Protein AF-A0A0J1HXL3-F1 (afdb_monomer)

Secondary structure (DSSP, 8-state):
---SHHHHHHHHHHHHHHHHHHHHHHHHHHHHHHH-TT-HHHHHHHHHHHHHHHHHHHHHHHHHHHHHHHHHHHHHHHHHHHT-SSEEEEEEEETTEEEEEEEEPPPPHHHHHHHTTS-HHHHHHHHHHHHHHHHHHHHHH---SPEEEEEEHHHHHHHHHHHTTTEEEEEES---TT-PPPHHHHHHHHHHHHSS------S-EEEEEEEEHHHHHHHHHT-

Sequence (223 aa):
MIQNSKTLHLFQMIRRRLFYTAFFSLVMSYIAKFLFTSSSLIDLFFILVFLLTFTVALAIKVYTSVAVHKWFMSGIKLSEHIGLQKLLLIPSTYYGKKVIEVHLKPLDLSDGFENFSKEKKEIMGLLYVELEDDFKKIAEWSNGEPLVTTTHLSLMNIWKKTSRNHFLIEPIDLYDPYVKMGNLEWVVASFSLTGKPSLKVPNKWYSYEFKRNEELICEKSSC

pLDDT: mean 86.38, std 11.28, range [42.78, 97.06]

Nearest PDB structures (foldseek):
  6s1k-assembly1_I  TM=6.794E-01  e=3.813E+00  Escherichia coli str. K-12 substr. MG1655star

Foldseek 3Di:
DCQDLVVLVVLVVLLVVLVVLLVVLVVVLVVCCVVPVPCPPSNVVSVVSNVVSVVVSVVSVVVSVVVVVVQQVQQVVVCVVLPADFWTWTFHAAPNAIATEIDTDDFALVLLVVQQPPDQVVLLVVVLVSLLVSLVSVLVVDPVHWYKYKFAPVVVVSNCNSNVVWWDKDFDPRDDPRPADDQVRQQSRCSSSRNHGDSDGGPDMTMIITDTPVVVVVVVVVD

Radius of gyration: 23.24 Å; Cα contacts (8 Å, |Δi|>4): 287; chains: 1; bounding box: 70×32×66 Å

Mean predicted aligned error: 7.44 Å

Solvent-accessible surface area (backbone atoms only — not comparable to full-atom values): 11951 Å² total; per-residue (Å²): 128,73,49,39,65,68,57,49,51,50,53,52,51,53,30,51,52,26,45,52,52,16,53,50,24,51,54,49,24,56,51,42,51,68,78,35,86,79,51,63,66,62,30,50,50,23,49,50,51,18,53,52,29,40,51,53,25,48,52,50,51,53,52,50,51,55,38,50,49,54,47,51,52,52,10,50,54,49,18,56,73,67,65,39,84,49,48,28,40,31,83,37,41,57,96,86,41,68,31,32,35,56,39,73,45,88,65,50,69,65,48,10,62,72,29,49,86,51,56,65,68,58,56,50,52,54,50,46,55,50,42,29,52,34,40,50,45,59,61,72,65,66,78,92,52,53,38,30,34,72,48,37,65,72,61,48,55,50,49,51,66,37,27,51,90,48,30,47,76,42,82,43,100,62,72,64,88,78,74,69,72,51,71,67,56,37,26,51,52,34,15,19,71,52,29,48,68,42,91,77,69,78,91,56,71,50,17,34,35,52,42,50,52,68,61,56,51,56,60,59,71,75,106

Structure (mmCIF, N/CA/C/O backbone):
data_AF-A0A0J1HXL3-F1
#
_entry.id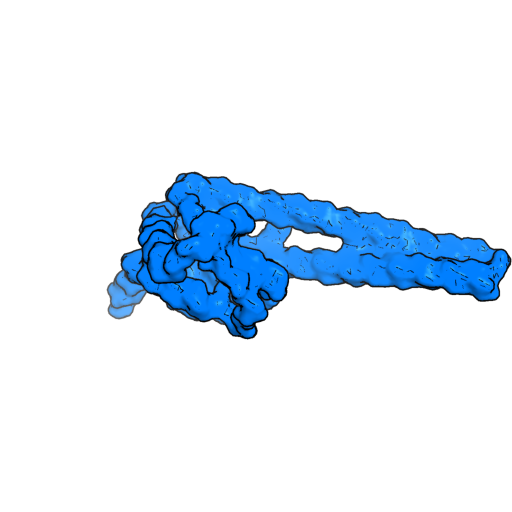   AF-A0A0J1HXL3-F1
#
loop_
_atom_site.group_PDB
_atom_site.id
_atom_site.type_symbol
_atom_site.label_atom_id
_atom_site.label_alt_id
_atom_site.label_comp_id
_atom_site.label_asym_id
_atom_site.label_entity_id
_atom_site.label_seq_id
_atom_site.pdbx_PDB_ins_code
_atom_site.Cartn_x
_atom_site.Cartn_y
_atom_site.Cartn_z
_atom_site.occupancy
_atom_site.B_iso_or_equiv
_atom_site.auth_seq_id
_atom_site.auth_comp_id
_atom_site.auth_asym_id
_atom_site.auth_atom_id
_atom_site.pdbx_PDB_model_num
ATOM 1 N N . MET A 1 1 ? -7.710 4.640 -16.719 1.00 44.44 1 MET A N 1
ATOM 2 C CA . MET A 1 1 ? -7.721 4.978 -15.279 1.00 44.44 1 MET A CA 1
ATOM 3 C C . MET A 1 1 ? -7.325 3.706 -14.550 1.00 44.44 1 MET A C 1
ATOM 5 O O . MET A 1 1 ? -7.910 2.677 -14.856 1.00 44.44 1 MET A O 1
ATOM 9 N N . ILE A 1 2 ? -6.284 3.715 -13.713 1.00 50.31 2 ILE A N 1
ATOM 10 C CA . ILE A 1 2 ? -5.952 2.529 -12.908 1.00 50.31 2 ILE A CA 1
ATOM 11 C C . ILE A 1 2 ? -7.075 2.392 -11.882 1.00 50.31 2 ILE A C 1
ATOM 13 O O . ILE A 1 2 ? -7.229 3.265 -11.039 1.00 50.31 2 ILE A O 1
ATOM 17 N N . GLN A 1 3 ? -7.905 1.366 -12.049 1.00 58.22 3 GLN A N 1
ATOM 18 C CA . GLN A 1 3 ? -9.077 1.104 -11.205 1.00 58.22 3 GLN A CA 1
ATOM 19 C C . GLN A 1 3 ? -8.834 -0.043 -10.217 1.00 58.22 3 GLN A C 1
ATOM 21 O O . GLN A 1 3 ? -9.655 -0.272 -9.339 1.00 58.22 3 GLN A O 1
ATOM 26 N N . ASN A 1 4 ? -7.720 -0.768 -10.381 1.00 67.94 4 ASN A N 1
ATOM 27 C CA . ASN A 1 4 ? -7.265 -1.800 -9.459 1.00 67.94 4 ASN A CA 1
ATOM 28 C C . ASN A 1 4 ? -5.764 -2.088 -9.584 1.00 67.94 4 ASN A C 1
ATOM 30 O O . ASN A 1 4 ? -5.111 -1.818 -10.602 1.00 67.94 4 ASN A O 1
ATOM 34 N N . SER A 1 5 ? -5.249 -2.705 -8.530 1.00 68.62 5 SER A N 1
ATOM 35 C CA . SER A 1 5 ? -3.902 -3.256 -8.365 1.00 68.62 5 SER A CA 1
ATOM 36 C C . SER A 1 5 ? -3.419 -4.146 -9.518 1.00 68.62 5 SER A C 1
ATOM 38 O O . SER A 1 5 ? -2.260 -4.049 -9.917 1.00 68.62 5 SER A O 1
ATOM 40 N N . LYS A 1 6 ? -4.289 -4.973 -10.116 1.00 74.25 6 LYS A N 1
ATOM 41 C CA . LYS A 1 6 ? -3.942 -5.867 -11.236 1.00 74.25 6 LYS A CA 1
ATOM 42 C C . LYS A 1 6 ? -3.463 -5.079 -12.451 1.00 74.25 6 LYS A C 1
ATOM 44 O O . LYS A 1 6 ? -2.447 -5.417 -13.061 1.00 74.25 6 LYS A O 1
ATOM 49 N N . THR A 1 7 ? -4.179 -4.007 -12.783 1.00 77.81 7 THR A N 1
ATOM 50 C CA . THR A 1 7 ? -3.817 -3.114 -13.889 1.00 77.81 7 THR A CA 1
ATOM 51 C C . THR A 1 7 ? -2.485 -2.421 -13.605 1.00 77.81 7 THR A C 1
ATOM 53 O O . THR A 1 7 ? -1.607 -2.382 -14.469 1.00 77.81 7 THR A O 1
ATOM 56 N N . LEU A 1 8 ? -2.293 -1.936 -12.374 1.00 81.94 8 LEU A N 1
ATOM 57 C CA . LEU A 1 8 ? -1.031 -1.336 -11.941 1.00 81.94 8 LEU A CA 1
ATOM 58 C C . LEU A 1 8 ? 0.137 -2.327 -12.043 1.00 81.94 8 LEU A C 1
ATOM 60 O O . LEU A 1 8 ? 1.179 -1.988 -12.606 1.00 81.94 8 LEU A O 1
ATOM 64 N N . HIS A 1 9 ? -0.041 -3.557 -11.558 1.00 82.00 9 HIS A N 1
ATOM 65 C CA . HIS A 1 9 ? 0.976 -4.602 -11.618 1.00 82.00 9 HIS A CA 1
ATOM 66 C C . HIS A 1 9 ? 1.348 -4.953 -13.064 1.00 82.00 9 HIS A C 1
ATOM 68 O O . HIS A 1 9 ? 2.532 -5.088 -13.382 1.00 82.00 9 HIS A O 1
ATOM 74 N N . LEU A 1 10 ? 0.363 -5.051 -13.963 1.00 86.12 10 LEU A N 1
ATOM 75 C CA . LEU A 1 10 ? 0.612 -5.283 -15.386 1.00 86.12 10 LEU A CA 1
ATOM 76 C C . LEU A 1 10 ? 1.484 -4.171 -15.984 1.00 86.12 10 LEU A C 1
ATOM 78 O O . LEU A 1 10 ? 2.505 -4.468 -16.608 1.00 86.12 10 LEU A O 1
ATOM 82 N N . PHE A 1 11 ? 1.146 -2.902 -15.738 1.00 87.19 11 PHE A N 1
ATOM 83 C CA . PHE A 1 11 ? 1.964 -1.777 -16.195 1.00 87.19 11 PHE A CA 1
ATOM 84 C C . PHE A 1 11 ? 3.376 -1.802 -15.601 1.00 87.19 11 PHE A C 1
ATOM 86 O O . PHE A 1 11 ? 4.347 -1.576 -16.321 1.00 87.19 11 PHE A O 1
ATOM 93 N N . GLN A 1 12 ? 3.524 -2.123 -14.313 1.00 86.19 12 GLN A N 1
ATOM 94 C CA . GLN A 1 12 ? 4.836 -2.258 -13.679 1.00 86.19 12 GLN A CA 1
ATOM 95 C C . GLN A 1 12 ? 5.661 -3.399 -14.290 1.00 86.19 12 GLN A C 1
ATOM 97 O O . GLN A 1 12 ? 6.866 -3.244 -14.495 1.00 86.19 12 GLN A O 1
ATOM 102 N N . MET A 1 13 ? 5.032 -4.533 -14.606 1.00 88.12 13 MET A N 1
ATOM 103 C CA . MET A 1 13 ? 5.680 -5.670 -15.255 1.00 88.12 13 MET A CA 1
ATOM 104 C C . MET A 1 13 ? 6.135 -5.329 -16.677 1.00 88.12 13 MET A C 1
ATOM 106 O O . MET A 1 13 ? 7.292 -5.586 -17.009 1.00 88.12 13 MET A O 1
ATOM 110 N N . ILE A 1 14 ? 5.267 -4.714 -17.487 1.00 91.00 14 ILE A N 1
ATOM 111 C CA . ILE A 1 14 ? 5.607 -4.249 -18.840 1.00 91.00 14 ILE A CA 1
ATOM 112 C C . ILE A 1 14 ? 6.762 -3.248 -18.768 1.00 91.00 14 ILE A C 1
ATOM 114 O O . ILE A 1 14 ? 7.768 -3.417 -19.451 1.00 91.00 14 ILE A O 1
ATOM 118 N N . ARG A 1 15 ? 6.671 -2.263 -17.869 1.00 92.62 15 ARG A N 1
ATOM 119 C CA . ARG A 1 15 ? 7.728 -1.274 -17.631 1.00 92.62 15 ARG A CA 1
ATOM 120 C C . ARG A 1 15 ? 9.068 -1.931 -17.295 1.00 92.62 15 ARG A C 1
ATOM 122 O O . ARG A 1 15 ? 10.083 -1.541 -17.857 1.00 92.62 15 ARG A O 1
ATOM 129 N N . ARG A 1 16 ? 9.091 -2.919 -16.387 1.00 90.00 16 ARG A N 1
ATOM 130 C CA . ARG A 1 16 ? 10.323 -3.654 -16.034 1.00 90.00 16 ARG A CA 1
ATOM 131 C C . ARG A 1 16 ? 10.933 -4.334 -17.258 1.00 90.00 16 ARG A C 1
ATOM 133 O O . ARG A 1 16 ? 12.124 -4.180 -17.492 1.00 90.00 16 ARG A O 1
ATOM 140 N N . ARG A 1 17 ? 10.116 -5.029 -18.057 1.00 92.81 17 ARG A N 1
ATOM 141 C CA . ARG A 1 17 ? 10.575 -5.677 -19.297 1.00 92.81 17 ARG A CA 1
ATOM 142 C C . ARG A 1 17 ? 11.169 -4.667 -20.274 1.00 92.81 17 ARG A C 1
ATOM 144 O O . ARG A 1 17 ? 12.266 -4.897 -20.760 1.00 92.81 17 ARG A O 1
ATOM 151 N N . LEU A 1 18 ? 10.501 -3.535 -20.488 1.00 93.00 18 LEU A N 1
ATOM 152 C CA . LEU A 1 18 ? 11.000 -2.478 -21.370 1.00 93.00 18 LEU A CA 1
ATOM 153 C C . LEU A 1 18 ? 12.329 -1.889 -20.883 1.00 93.00 18 LEU A C 1
ATOM 155 O O . LEU A 1 18 ? 13.221 -1.685 -21.697 1.00 93.00 18 LEU A O 1
ATOM 159 N N . PHE A 1 19 ? 12.503 -1.678 -19.573 1.00 93.44 19 PHE A N 1
ATOM 160 C CA . PHE A 1 19 ? 13.797 -1.251 -19.031 1.00 93.44 19 PHE A CA 1
ATOM 161 C C . PHE A 1 19 ? 14.895 -2.301 -19.229 1.00 93.44 19 PHE A C 1
ATOM 163 O O . PHE A 1 19 ? 16.013 -1.929 -19.577 1.00 93.44 19 PHE A O 1
ATOM 170 N N . TYR A 1 20 ? 14.595 -3.594 -19.060 1.00 93.88 20 TYR A N 1
ATOM 171 C CA . TYR A 1 20 ? 15.563 -4.655 -19.353 1.00 93.88 20 TYR A CA 1
ATOM 172 C C . TYR A 1 20 ? 15.940 -4.690 -20.835 1.00 93.88 20 TYR A C 1
ATOM 174 O O . TYR A 1 20 ? 17.121 -4.785 -21.154 1.00 93.88 20 TYR A O 1
ATOM 182 N N . THR A 1 21 ? 14.967 -4.554 -21.739 1.00 92.81 21 THR A N 1
ATOM 183 C CA . THR A 1 21 ? 15.227 -4.475 -23.181 1.00 92.81 21 THR A CA 1
ATOM 184 C C . THR A 1 21 ? 16.049 -3.239 -23.540 1.00 92.81 21 THR A C 1
ATOM 186 O O . THR A 1 21 ? 16.990 -3.357 -24.321 1.00 92.81 21 THR A O 1
ATOM 189 N N . ALA A 1 22 ? 15.754 -2.079 -22.947 1.00 94.50 22 ALA A N 1
ATOM 190 C CA . ALA A 1 22 ? 16.528 -0.857 -23.150 1.00 94.50 22 ALA A CA 1
ATOM 191 C C . ALA A 1 22 ? 17.985 -1.052 -22.705 1.00 94.50 22 ALA A C 1
ATOM 193 O O . ALA A 1 22 ? 18.907 -0.816 -23.482 1.00 94.50 22 ALA A O 1
ATOM 194 N N . PHE A 1 23 ? 18.195 -1.556 -21.486 1.00 94.62 23 PHE A N 1
ATOM 195 C CA . PHE A 1 23 ? 19.531 -1.830 -20.959 1.00 94.62 23 PHE A CA 1
ATOM 196 C C . PHE A 1 23 ? 20.300 -2.824 -21.837 1.00 94.62 23 PHE A C 1
ATOM 198 O O . PHE A 1 23 ? 21.439 -2.562 -22.213 1.00 94.62 23 PHE A O 1
ATOM 205 N N . PHE A 1 24 ? 19.660 -3.929 -22.226 1.00 95.19 24 PHE A N 1
ATOM 206 C CA . PHE A 1 24 ? 20.258 -4.920 -23.117 1.00 95.19 24 PHE A CA 1
ATOM 207 C C . PHE A 1 24 ? 20.636 -4.317 -24.476 1.00 95.19 24 PHE A C 1
ATOM 209 O O . PHE A 1 24 ? 21.736 -4.550 -24.964 1.00 95.19 24 PHE A O 1
ATOM 216 N N . SER A 1 25 ? 19.762 -3.496 -25.064 1.00 93.25 25 SER A N 1
ATOM 217 C CA . SER A 1 25 ? 20.023 -2.839 -26.352 1.00 93.25 25 SER A CA 1
ATOM 218 C C . SER A 1 25 ? 21.221 -1.894 -26.266 1.00 93.25 25 SER A C 1
ATOM 220 O O . SER A 1 25 ? 22.060 -1.886 -27.161 1.00 93.25 25 SER A O 1
ATOM 222 N N . LEU A 1 26 ? 21.353 -1.161 -25.158 1.00 94.31 26 LEU A N 1
ATOM 223 C CA . LEU A 1 26 ? 22.506 -0.299 -24.911 1.00 94.31 26 LEU A CA 1
ATOM 224 C C . LEU A 1 26 ? 23.808 -1.115 -24.828 1.00 94.31 26 LEU A C 1
ATOM 226 O O . LEU A 1 26 ? 24.784 -0.779 -25.490 1.00 94.31 26 LEU A O 1
ATOM 230 N N . VAL A 1 27 ? 23.815 -2.222 -24.079 1.00 94.38 27 VAL A N 1
ATOM 231 C CA . VAL A 1 27 ? 24.975 -3.130 -23.990 1.00 94.38 27 VAL A CA 1
ATOM 232 C C . VAL A 1 27 ? 25.343 -3.701 -25.363 1.00 94.38 27 VAL A C 1
ATOM 234 O O . VAL A 1 27 ? 26.516 -3.708 -25.733 1.00 94.38 27 VAL A O 1
ATOM 237 N N . MET A 1 28 ? 24.352 -4.131 -26.147 1.00 92.19 28 MET A N 1
ATOM 238 C CA . MET A 1 28 ? 24.578 -4.672 -27.488 1.00 92.19 28 MET A CA 1
ATOM 239 C C . MET A 1 28 ? 25.107 -3.627 -28.472 1.00 92.19 28 MET A C 1
ATOM 241 O O . MET A 1 28 ? 25.941 -3.974 -29.301 1.00 92.19 28 MET A O 1
ATOM 245 N N . SER A 1 29 ? 24.697 -2.360 -28.355 1.00 90.94 29 SER A N 1
ATOM 246 C CA . SER A 1 29 ? 25.285 -1.246 -29.116 1.00 90.94 29 SER A CA 1
ATOM 247 C C . SER A 1 29 ? 26.789 -1.116 -28.833 1.00 90.94 29 SER A C 1
ATOM 249 O O . SER A 1 29 ? 27.594 -1.120 -29.766 1.00 90.94 29 SER A O 1
ATOM 251 N N . TYR A 1 30 ? 27.206 -1.136 -27.560 1.00 89.75 30 TYR A N 1
ATOM 252 C CA . TYR A 1 30 ? 28.633 -1.112 -27.205 1.00 89.75 30 TYR A CA 1
ATOM 253 C C . TYR A 1 30 ? 29.402 -2.326 -27.745 1.00 89.75 30 TYR A C 1
ATOM 255 O O . TYR A 1 30 ? 30.500 -2.163 -28.281 1.00 89.75 30 TYR A O 1
ATOM 263 N N . ILE A 1 31 ? 28.832 -3.530 -27.642 1.00 89.44 31 ILE A N 1
ATOM 264 C CA . ILE A 1 31 ? 29.447 -4.756 -28.174 1.00 89.44 31 ILE A CA 1
ATOM 265 C C . ILE A 1 31 ? 29.563 -4.688 -29.701 1.00 89.44 31 ILE A C 1
ATOM 267 O O . ILE A 1 31 ? 30.615 -5.011 -30.247 1.00 89.44 31 ILE A O 1
ATOM 271 N N . ALA A 1 32 ? 28.515 -4.240 -30.395 1.00 87.19 32 ALA A N 1
ATOM 272 C CA . ALA A 1 32 ? 28.516 -4.097 -31.847 1.00 87.19 32 ALA A CA 1
ATOM 273 C C . ALA A 1 32 ? 29.597 -3.110 -32.300 1.00 87.19 32 ALA A C 1
ATOM 275 O O . ALA A 1 32 ? 30.368 -3.421 -33.203 1.00 87.19 32 ALA A O 1
ATOM 276 N N . LYS A 1 33 ? 29.717 -1.967 -31.616 1.00 86.12 33 LYS A N 1
ATOM 277 C CA . LYS A 1 33 ? 30.754 -0.967 -31.885 1.00 86.12 33 LYS A CA 1
ATOM 278 C C . LYS A 1 33 ? 32.170 -1.496 -31.643 1.00 86.12 33 LYS A C 1
ATOM 280 O O . LYS A 1 33 ? 33.091 -1.122 -32.364 1.00 86.12 33 LYS A O 1
ATOM 285 N N . PHE A 1 34 ? 32.343 -2.359 -30.643 1.00 86.25 34 PHE A N 1
ATOM 286 C CA . PHE A 1 34 ? 33.621 -3.003 -30.346 1.00 86.25 34 PHE A CA 1
ATOM 287 C C . PHE A 1 34 ? 34.006 -4.057 -31.396 1.00 86.25 34 PHE A C 1
ATOM 289 O O . PHE A 1 34 ? 35.138 -4.060 -31.870 1.00 86.25 34 PHE A O 1
ATOM 296 N N . LEU A 1 35 ? 33.074 -4.938 -31.771 1.00 86.19 35 LEU A N 1
ATOM 297 C CA . LEU A 1 35 ? 33.334 -6.055 -32.688 1.00 86.19 35 LEU A CA 1
ATOM 298 C C . LEU A 1 35 ? 33.391 -5.635 -34.159 1.00 86.19 35 LEU A C 1
ATOM 300 O O . LEU A 1 35 ? 34.115 -6.237 -34.947 1.00 86.19 35 LEU A O 1
ATOM 304 N N . PHE A 1 36 ? 32.621 -4.619 -34.537 1.00 81.69 36 PHE A N 1
ATOM 305 C CA . PHE A 1 36 ? 32.432 -4.226 -35.924 1.00 81.69 36 PHE A CA 1
ATOM 306 C C . PHE A 1 36 ? 32.640 -2.720 -36.064 1.00 81.69 36 PHE A C 1
ATOM 308 O O . PHE A 1 36 ? 31.702 -1.923 -36.075 1.00 81.69 36 PHE A O 1
ATOM 315 N N . THR A 1 37 ? 33.902 -2.326 -36.227 1.00 69.75 37 THR A N 1
ATOM 316 C CA . THR A 1 37 ? 34.327 -0.920 -36.328 1.00 69.75 37 THR A CA 1
ATOM 317 C C . THR A 1 37 ? 33.671 -0.173 -37.502 1.00 69.75 37 THR A C 1
ATOM 319 O O . THR A 1 37 ? 33.652 1.054 -37.522 1.00 69.75 37 THR A O 1
ATOM 322 N N . SER A 1 38 ? 33.111 -0.903 -38.475 1.00 66.62 38 SER A N 1
ATOM 323 C CA . SER A 1 38 ? 32.506 -0.370 -39.704 1.00 66.62 38 SER A CA 1
ATOM 324 C C . SER A 1 38 ? 30.972 -0.446 -39.747 1.00 66.62 38 SER A C 1
ATOM 326 O O . SER A 1 38 ? 30.371 0.120 -40.659 1.00 66.62 38 SER A O 1
ATOM 328 N N . SER A 1 39 ? 30.305 -1.154 -38.823 1.00 67.88 39 SER A N 1
ATOM 329 C CA . SER A 1 39 ? 28.862 -1.425 -38.945 1.00 67.88 39 SER A CA 1
ATOM 330 C C . SER A 1 39 ? 28.002 -0.357 -38.262 1.00 67.88 39 SER A C 1
ATOM 332 O O . SER A 1 39 ? 27.431 -0.579 -37.193 1.00 67.88 39 SER A O 1
ATOM 334 N N . SER A 1 40 ? 27.860 0.798 -38.912 1.00 76.44 40 SER A N 1
ATOM 335 C CA . SER A 1 40 ? 27.013 1.900 -38.430 1.00 76.44 40 SER A CA 1
ATOM 336 C C . SER A 1 40 ? 25.525 1.532 -38.335 1.00 76.44 40 SER A C 1
ATOM 338 O O . SER A 1 40 ? 24.828 2.017 -37.450 1.00 76.44 40 SER A O 1
ATOM 340 N N . LEU A 1 41 ? 25.030 0.643 -39.206 1.00 86.31 41 LEU A N 1
ATOM 341 C CA . LEU A 1 41 ? 23.613 0.256 -39.244 1.00 86.31 41 LEU A CA 1
ATOM 342 C C . LEU A 1 41 ? 23.187 -0.635 -38.068 1.00 86.31 41 LEU A C 1
ATOM 344 O O . LEU A 1 41 ? 22.079 -0.480 -37.558 1.00 86.31 41 LEU A O 1
ATOM 348 N N . ILE A 1 42 ? 24.055 -1.550 -37.626 1.00 85.62 42 ILE A N 1
ATOM 349 C CA . ILE A 1 42 ? 23.768 -2.445 -36.492 1.00 85.62 42 ILE A CA 1
ATOM 350 C C . ILE A 1 42 ? 23.743 -1.638 -35.190 1.00 85.62 42 ILE A C 1
ATOM 352 O O . ILE A 1 42 ? 22.829 -1.793 -34.383 1.00 85.62 42 ILE A O 1
ATOM 356 N N . ASP A 1 43 ? 24.711 -0.735 -35.013 1.00 86.56 43 ASP A N 1
ATOM 357 C CA . ASP A 1 43 ? 24.753 0.176 -33.867 1.00 86.56 43 ASP A CA 1
ATOM 358 C C . ASP A 1 43 ? 23.516 1.092 -33.837 1.00 86.56 43 ASP A C 1
ATOM 360 O O . ASP A 1 43 ? 22.817 1.178 -32.826 1.00 86.56 43 ASP A O 1
ATOM 364 N N . LEU A 1 44 ? 23.159 1.682 -34.987 1.00 89.88 44 LEU A N 1
ATOM 365 C CA . LEU A 1 44 ? 21.961 2.510 -35.128 1.00 89.88 44 LEU A CA 1
ATOM 366 C C . LEU A 1 44 ? 20.681 1.750 -34.754 1.00 89.88 44 LEU A C 1
ATOM 368 O O . LEU A 1 44 ? 19.827 2.301 -34.060 1.00 89.88 44 LEU A O 1
ATOM 372 N N . PHE A 1 45 ? 20.549 0.489 -35.174 1.00 92.62 45 PHE A N 1
ATOM 373 C CA . PHE A 1 45 ? 19.406 -0.348 -34.811 1.00 92.62 45 PHE A CA 1
ATOM 374 C C . PHE A 1 45 ? 19.275 -0.495 -33.288 1.00 92.62 45 PHE A C 1
ATOM 376 O O . PHE A 1 45 ? 18.203 -0.236 -32.738 1.00 92.62 45 PHE A O 1
ATOM 383 N N . PHE A 1 46 ? 20.358 -0.843 -32.588 1.00 93.25 46 PHE A N 1
ATOM 384 C CA . PHE A 1 46 ? 20.328 -0.999 -31.131 1.00 93.25 46 PHE A CA 1
ATOM 385 C C . PHE A 1 46 ? 20.039 0.316 -30.398 1.00 93.25 46 PHE A C 1
ATOM 387 O O . PHE A 1 46 ? 19.268 0.322 -29.435 1.00 93.25 4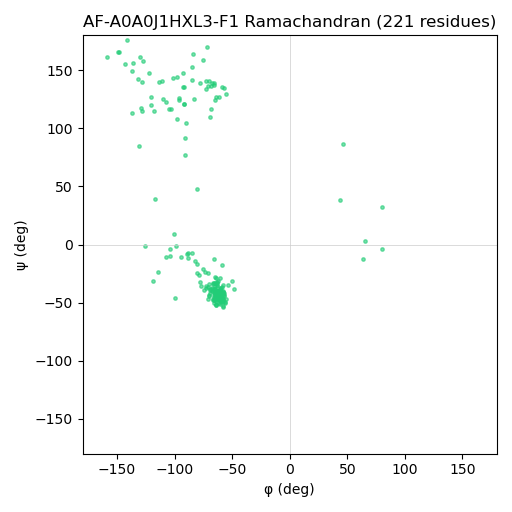6 PHE A O 1
ATOM 394 N N . ILE A 1 47 ? 20.584 1.436 -30.878 1.00 92.69 47 ILE A N 1
ATOM 395 C CA . ILE A 1 47 ? 20.297 2.766 -30.326 1.00 92.69 47 ILE A CA 1
ATOM 396 C C . ILE A 1 47 ? 18.818 3.132 -30.518 1.00 92.69 47 ILE A C 1
ATOM 398 O O . ILE A 1 47 ? 18.184 3.625 -29.584 1.00 92.69 47 ILE A O 1
ATOM 402 N N . LEU A 1 48 ? 18.229 2.852 -31.684 1.00 95.38 48 LEU A N 1
ATOM 403 C CA . LEU A 1 48 ? 16.804 3.098 -31.932 1.00 95.38 48 LEU A CA 1
ATOM 404 C C . LEU A 1 48 ? 15.910 2.250 -31.017 1.00 95.38 48 LEU A C 1
ATOM 406 O O . LEU A 1 48 ? 14.959 2.775 -30.432 1.00 95.38 48 LEU A O 1
ATOM 410 N N . VAL A 1 49 ? 16.234 0.964 -30.838 1.00 95.75 49 VAL A N 1
ATOM 411 C CA . VAL A 1 49 ? 15.511 0.087 -29.903 1.00 95.75 49 VAL A CA 1
ATOM 412 C C . VAL A 1 49 ? 15.632 0.610 -28.471 1.00 95.75 49 VAL A C 1
ATOM 414 O O . VAL A 1 49 ? 14.627 0.655 -27.755 1.00 95.75 49 VAL A O 1
ATOM 417 N N . PHE A 1 50 ? 16.820 1.062 -28.054 1.00 95.94 50 PHE A N 1
ATOM 418 C CA . PHE A 1 50 ? 17.024 1.695 -26.750 1.00 95.94 50 PHE A CA 1
ATOM 419 C C . PHE A 1 50 ? 16.125 2.923 -26.577 1.00 95.94 50 PHE A C 1
ATOM 421 O O . PHE A 1 50 ? 15.353 2.976 -25.621 1.00 95.94 50 PHE A O 1
ATOM 428 N N . LEU A 1 51 ? 16.170 3.877 -27.512 1.00 96.06 51 LEU A N 1
ATOM 429 C CA . LEU A 1 51 ? 15.390 5.114 -27.435 1.00 96.06 51 LEU A CA 1
ATOM 430 C C . LEU A 1 51 ? 13.890 4.825 -27.344 1.00 96.06 51 LEU A C 1
ATOM 432 O O . LEU A 1 51 ? 13.207 5.367 -26.471 1.00 96.06 51 LEU A O 1
ATOM 436 N N . LEU A 1 52 ? 13.375 3.933 -28.192 1.00 96.75 52 LEU A N 1
ATOM 437 C CA . LEU A 1 52 ? 11.962 3.566 -28.189 1.00 96.75 52 LEU A CA 1
ATOM 438 C C . LEU A 1 52 ? 11.550 2.888 -26.874 1.00 96.75 52 LEU A C 1
ATOM 440 O O . LEU A 1 52 ? 10.597 3.303 -26.219 1.00 96.75 52 LEU A O 1
ATOM 444 N N . THR A 1 53 ? 12.268 1.848 -26.455 1.00 95.19 53 THR A N 1
ATOM 445 C CA . THR A 1 53 ? 11.890 1.080 -25.257 1.00 95.19 53 THR A CA 1
ATOM 446 C C . THR A 1 53 ? 12.047 1.896 -23.976 1.00 95.19 53 THR A C 1
ATOM 448 O O . THR A 1 53 ? 11.185 1.824 -23.098 1.00 95.19 53 THR A O 1
ATOM 451 N N . PHE A 1 54 ? 13.084 2.731 -23.886 1.00 94.75 54 PHE A N 1
ATOM 452 C CA . PHE A 1 54 ? 13.312 3.622 -22.752 1.00 94.75 54 PHE A CA 1
ATOM 453 C C . PHE A 1 54 ? 12.234 4.707 -22.642 1.00 94.75 54 PHE A C 1
ATOM 455 O O . PHE A 1 54 ? 11.672 4.907 -21.563 1.00 94.75 54 PHE A O 1
ATOM 462 N N . THR A 1 55 ? 11.895 5.378 -23.749 1.00 95.12 55 THR A N 1
ATOM 463 C CA . THR A 1 55 ? 10.857 6.425 -23.755 1.00 95.12 55 THR A CA 1
ATOM 464 C C . THR A 1 55 ? 9.484 5.862 -23.399 1.00 95.12 55 THR A C 1
ATOM 466 O O . THR A 1 55 ? 8.791 6.434 -22.556 1.00 95.12 55 THR A O 1
ATOM 469 N N . VAL A 1 56 ? 9.113 4.696 -23.939 1.00 95.06 56 VAL A N 1
ATOM 470 C CA . VAL A 1 56 ? 7.854 4.022 -23.583 1.00 95.06 56 VAL A CA 1
ATOM 471 C C . VAL A 1 56 ? 7.856 3.590 -22.111 1.00 95.06 56 VAL A C 1
ATOM 473 O O . VAL A 1 56 ? 6.867 3.804 -21.406 1.00 95.06 56 VAL A O 1
ATOM 476 N N . ALA A 1 57 ? 8.962 3.039 -21.596 1.00 93.19 57 ALA A N 1
ATOM 477 C CA . ALA A 1 57 ? 9.078 2.681 -20.180 1.00 93.19 57 ALA A CA 1
ATOM 478 C C . ALA A 1 57 ? 8.909 3.903 -19.261 1.00 93.19 57 ALA A C 1
ATOM 480 O O . ALA A 1 57 ? 8.226 3.824 -18.232 1.00 93.19 57 ALA A O 1
ATOM 481 N N . LEU A 1 58 ? 9.497 5.040 -19.644 1.00 94.38 58 LEU A N 1
ATOM 482 C CA . LEU A 1 58 ? 9.375 6.299 -18.918 1.00 94.38 58 LEU A CA 1
ATOM 483 C C . LEU A 1 58 ? 7.935 6.826 -18.951 1.00 94.38 58 LEU A C 1
ATOM 485 O O . LEU A 1 58 ? 7.398 7.173 -17.900 1.00 94.38 58 LEU A O 1
ATOM 489 N N . ALA A 1 59 ? 7.282 6.810 -20.115 1.00 94.06 59 ALA A N 1
ATOM 490 C CA . ALA A 1 59 ? 5.886 7.214 -20.255 1.00 94.06 59 ALA A CA 1
ATOM 491 C C . ALA A 1 59 ? 4.961 6.370 -19.362 1.00 94.06 59 ALA A C 1
ATOM 493 O O . ALA A 1 59 ? 4.144 6.921 -18.623 1.00 94.06 59 ALA A O 1
ATOM 494 N N . ILE A 1 60 ? 5.146 5.043 -19.338 1.00 92.31 60 ILE A N 1
ATOM 495 C CA . ILE A 1 60 ? 4.396 4.150 -18.440 1.00 92.31 60 ILE A CA 1
ATOM 496 C C . ILE A 1 60 ? 4.677 4.492 -16.971 1.00 92.31 60 ILE A C 1
ATOM 498 O O . ILE A 1 60 ? 3.747 4.514 -16.162 1.00 92.31 60 ILE A O 1
ATOM 502 N N . LYS A 1 61 ? 5.932 4.782 -16.593 1.00 91.19 61 LYS A N 1
ATOM 503 C CA . LYS A 1 61 ? 6.287 5.182 -15.218 1.00 91.19 61 LYS A CA 1
ATOM 504 C C . LYS A 1 61 ? 5.560 6.462 -14.803 1.00 91.19 61 LYS A C 1
ATOM 506 O O . LYS A 1 61 ? 4.974 6.494 -13.725 1.00 91.19 61 LYS A O 1
ATOM 511 N N . VAL A 1 62 ? 5.579 7.491 -15.646 1.00 92.94 62 VAL A N 1
ATOM 512 C CA . VAL A 1 62 ? 4.910 8.769 -15.364 1.00 92.94 62 VAL A CA 1
ATOM 513 C C . VAL A 1 62 ? 3.399 8.566 -15.280 1.00 92.94 62 VAL A C 1
ATOM 515 O O . VAL A 1 62 ? 2.785 8.956 -14.289 1.00 92.94 62 VAL A O 1
ATOM 518 N N . TYR A 1 63 ? 2.809 7.876 -16.259 1.00 92.31 63 TYR A N 1
ATOM 519 C CA . TYR A 1 63 ? 1.378 7.572 -16.277 1.00 92.31 63 TYR A CA 1
ATOM 520 C C . TYR A 1 63 ? 0.928 6.836 -15.011 1.00 92.31 63 TYR A C 1
ATOM 522 O O . TYR A 1 63 ? -0.027 7.250 -14.354 1.00 92.31 63 TYR A O 1
ATOM 530 N N . THR A 1 64 ? 1.633 5.762 -14.645 1.00 88.44 64 THR A N 1
ATOM 531 C CA . THR A 1 64 ? 1.307 4.972 -13.449 1.00 88.44 64 THR A CA 1
ATOM 532 C C . THR A 1 64 ? 1.470 5.786 -12.173 1.00 88.44 64 THR A C 1
ATOM 534 O O . THR A 1 64 ? 0.594 5.721 -11.318 1.00 88.44 64 THR A O 1
ATOM 537 N N . SER A 1 65 ? 2.520 6.605 -12.062 1.00 88.56 65 SER A N 1
ATOM 538 C CA . SER A 1 65 ? 2.732 7.483 -10.906 1.00 88.56 65 SER A CA 1
ATOM 539 C C . SER A 1 65 ? 1.594 8.488 -10.730 1.00 88.56 65 SER A C 1
ATOM 541 O O . SER A 1 65 ? 1.070 8.638 -9.630 1.00 88.56 65 SER A O 1
ATOM 543 N N . VAL A 1 66 ? 1.171 9.149 -11.813 1.00 89.38 66 VAL A N 1
ATOM 544 C CA . VAL A 1 66 ? 0.057 10.110 -11.778 1.00 89.38 66 VAL A CA 1
ATOM 545 C C . VAL A 1 66 ? -1.255 9.406 -11.439 1.00 89.38 66 VAL A C 1
ATOM 547 O O . VAL A 1 66 ? -2.044 9.920 -10.648 1.00 89.38 66 VAL A O 1
ATOM 550 N N . ALA A 1 67 ? -1.502 8.232 -12.020 1.00 87.88 67 ALA A N 1
ATOM 551 C CA . ALA A 1 67 ? -2.718 7.469 -11.767 1.00 87.88 67 ALA A CA 1
ATOM 552 C C . ALA A 1 67 ? -2.809 6.987 -10.310 1.00 87.88 67 ALA A C 1
ATOM 554 O O . ALA A 1 67 ? -3.855 7.168 -9.692 1.00 87.88 67 ALA A O 1
ATOM 555 N N . VAL A 1 68 ? -1.722 6.445 -9.749 1.00 86.12 68 VAL A N 1
ATOM 556 C CA . VAL A 1 68 ? -1.658 6.031 -8.336 1.00 86.12 68 VAL A CA 1
ATOM 557 C C . VAL A 1 68 ? -1.828 7.229 -7.412 1.00 86.12 68 VAL A C 1
ATOM 559 O O . VAL A 1 68 ? -2.604 7.155 -6.468 1.00 86.12 68 VAL A O 1
ATOM 562 N N . HIS A 1 69 ? -1.174 8.355 -7.708 1.00 88.25 69 HIS A N 1
ATOM 563 C CA . HIS A 1 69 ? -1.325 9.564 -6.904 1.00 88.25 69 HIS A CA 1
ATOM 564 C C . HIS A 1 69 ? -2.776 10.067 -6.900 1.00 88.25 69 HIS A C 1
ATOM 566 O O . HIS A 1 69 ? -3.329 10.330 -5.838 1.00 88.25 69 HIS A O 1
ATOM 572 N N . LYS A 1 70 ? -3.437 10.133 -8.064 1.00 89.62 70 LYS A N 1
ATOM 573 C CA . LYS A 1 70 ? -4.862 10.504 -8.143 1.00 89.62 70 LYS A CA 1
ATOM 574 C C . LYS A 1 70 ? -5.757 9.538 -7.368 1.00 89.62 70 LYS A C 1
ATOM 576 O O . LYS A 1 70 ? -6.683 9.984 -6.699 1.00 89.62 70 LYS A O 1
ATOM 581 N N . TRP A 1 71 ? -5.482 8.239 -7.464 1.00 86.25 71 TRP A N 1
ATOM 582 C CA . TRP A 1 71 ? -6.228 7.204 -6.752 1.00 86.25 71 TRP A CA 1
ATOM 583 C C . TRP A 1 71 ? -6.085 7.351 -5.231 1.00 86.25 71 TRP A C 1
ATOM 585 O O . TRP A 1 71 ? -7.085 7.411 -4.520 1.00 86.25 71 TRP A O 1
ATOM 595 N N . PHE A 1 72 ? -4.859 7.548 -4.749 1.00 88.44 72 PHE A N 1
ATOM 596 C CA . PHE A 1 72 ? -4.564 7.806 -3.342 1.00 88.44 72 PHE A CA 1
ATOM 597 C C . PHE A 1 72 ? -5.218 9.098 -2.828 1.00 88.44 72 PHE A C 1
ATOM 599 O O . PHE A 1 72 ? -5.884 9.087 -1.795 1.00 88.44 72 PHE A O 1
ATOM 606 N N . MET A 1 73 ? -5.120 10.198 -3.585 1.00 90.75 73 MET A N 1
ATOM 607 C CA . MET A 1 73 ? -5.764 11.468 -3.228 1.00 90.75 73 MET A CA 1
ATOM 608 C C . MET A 1 73 ? -7.292 11.363 -3.201 1.00 90.75 73 MET A C 1
ATOM 610 O O . MET A 1 73 ? -7.935 12.044 -2.407 1.00 90.75 73 MET A O 1
ATOM 614 N N . SER A 1 74 ? -7.889 10.513 -4.045 1.00 91.06 74 SER A N 1
ATOM 615 C CA . SER A 1 74 ? -9.322 10.213 -3.967 1.00 91.06 74 SER A CA 1
ATOM 616 C C . SER A 1 74 ? -9.681 9.558 -2.637 1.00 91.06 74 SER A C 1
ATOM 618 O O . SER A 1 74 ? -10.709 9.899 -2.058 1.00 91.06 74 SER A O 1
ATOM 620 N N . GLY A 1 75 ? -8.839 8.644 -2.150 1.00 92.12 75 GLY A N 1
ATOM 621 C CA . GLY A 1 75 ? -9.057 7.999 -0.862 1.00 92.12 75 GLY A CA 1
ATOM 622 C C . GLY A 1 75 ? -8.875 8.943 0.325 1.00 92.12 75 GLY A C 1
ATOM 623 O O . GLY A 1 75 ? -9.681 8.926 1.254 1.00 92.12 75 GLY A O 1
ATOM 624 N N . ILE A 1 76 ? -7.876 9.835 0.267 1.00 92.88 76 ILE A N 1
ATOM 625 C CA . ILE A 1 76 ? -7.690 10.885 1.282 1.00 92.88 76 ILE A CA 1
ATOM 626 C C . ILE A 1 76 ? -8.940 11.756 1.370 1.00 92.88 76 ILE A C 1
ATOM 628 O O . ILE A 1 76 ? -9.515 11.872 2.446 1.00 92.88 76 ILE A O 1
ATOM 632 N N . LYS A 1 77 ? -9.407 12.296 0.239 1.00 94.75 77 LYS A N 1
ATOM 633 C CA . LYS A 1 77 ? -10.595 13.163 0.206 1.00 94.75 77 LYS A CA 1
ATOM 634 C C . LYS A 1 77 ? -11.835 12.473 0.762 1.00 94.75 77 LYS A C 1
ATOM 636 O O . LYS A 1 77 ? -12.607 13.098 1.479 1.00 94.75 77 LYS A O 1
ATOM 641 N N . LEU A 1 78 ? -12.025 11.195 0.432 1.00 94.19 78 LEU A N 1
ATOM 642 C CA . LEU A 1 78 ? -13.140 10.414 0.958 1.00 94.19 78 LEU A CA 1
ATOM 643 C C . LEU A 1 78 ? -13.041 10.252 2.480 1.00 94.19 78 LEU A C 1
ATOM 645 O O . LEU A 1 78 ? -14.013 10.466 3.196 1.00 94.19 78 LEU A O 1
ATOM 649 N N . SER A 1 79 ? -11.857 9.902 2.969 1.00 95.06 79 SER A N 1
ATOM 650 C CA . SER A 1 79 ? -11.623 9.666 4.395 1.00 95.06 79 SER A CA 1
ATOM 651 C C . SER A 1 79 ? -11.754 10.955 5.208 1.00 95.06 79 SER A C 1
ATOM 653 O O . SER A 1 79 ? -12.346 10.943 6.281 1.00 95.06 79 SER A O 1
ATOM 655 N N . GLU A 1 80 ? -11.279 12.081 4.673 1.00 95.06 80 GLU A N 1
ATOM 656 C CA . GLU A 1 80 ? -11.458 13.414 5.258 1.00 95.06 80 GLU A CA 1
ATOM 657 C C . GLU A 1 80 ? -12.928 13.840 5.276 1.00 95.06 80 GLU A C 1
ATOM 659 O O . GLU A 1 80 ? -13.389 14.379 6.276 1.00 95.06 80 GLU A O 1
ATOM 664 N N . HIS A 1 81 ? -13.683 13.554 4.210 1.00 94.81 81 HIS A N 1
ATOM 665 C CA . HIS A 1 81 ? -15.116 13.841 4.151 1.00 94.81 81 HIS A CA 1
ATOM 666 C C . HIS A 1 81 ? -15.912 13.101 5.238 1.00 94.81 81 HIS A C 1
ATOM 668 O O . HIS A 1 81 ? -16.835 13.672 5.812 1.00 94.81 81 HIS A O 1
ATOM 674 N N . ILE A 1 82 ? -15.531 11.858 5.545 1.00 95.00 82 ILE A N 1
ATOM 675 C CA . ILE A 1 82 ? -16.136 11.044 6.615 1.00 95.00 82 ILE A CA 1
ATOM 676 C C . ILE A 1 82 ? -15.577 11.429 8.002 1.00 95.00 82 ILE A C 1
ATOM 678 O O . ILE A 1 82 ? -16.171 11.108 9.030 1.00 95.00 82 ILE A O 1
ATOM 682 N N . GLY A 1 83 ? -14.445 12.137 8.055 1.00 95.69 83 GLY A N 1
ATOM 683 C CA . GLY A 1 83 ? -13.787 12.543 9.298 1.00 95.69 83 GLY A CA 1
ATOM 684 C C . GLY A 1 83 ? -12.955 11.436 9.955 1.00 95.69 83 GLY A C 1
ATOM 685 O O . GLY A 1 83 ? -12.879 11.383 11.186 1.00 95.69 83 GLY A O 1
ATOM 686 N N . LEU A 1 84 ? -12.355 10.548 9.154 1.00 95.50 84 LEU A N 1
ATOM 687 C CA . LEU A 1 84 ? -11.505 9.450 9.628 1.00 95.50 84 LEU A CA 1
ATOM 688 C C . LEU A 1 84 ? -10.104 9.936 10.013 1.00 95.50 84 LEU A C 1
ATOM 690 O O . LEU A 1 84 ? -9.493 10.746 9.308 1.00 95.50 84 LEU A O 1
ATOM 694 N N . GLN A 1 85 ? -9.574 9.410 11.115 1.00 92.69 85 GLN A N 1
ATOM 695 C CA . GLN A 1 85 ? -8.271 9.806 11.652 1.00 92.69 85 GLN A CA 1
ATOM 696 C C . GLN A 1 85 ? -7.151 8.829 11.283 1.00 92.69 85 GLN A C 1
ATOM 698 O O . GLN A 1 85 ? -6.072 9.257 10.863 1.00 92.69 85 GLN A O 1
ATOM 703 N N . LYS A 1 86 ? -7.392 7.524 11.435 1.00 92.69 86 LYS A N 1
ATOM 704 C CA . LYS A 1 86 ? -6.398 6.452 11.267 1.00 92.69 86 LYS A CA 1
ATOM 705 C C . LYS A 1 86 ? -6.690 5.534 10.094 1.00 92.69 86 LYS A C 1
ATOM 707 O O . LYS A 1 86 ? -5.757 4.920 9.580 1.00 92.69 86 LYS A O 1
ATOM 712 N N . LEU A 1 87 ? -7.937 5.429 9.655 1.00 95.00 87 LEU A N 1
ATOM 713 C CA . LEU A 1 87 ? -8.310 4.648 8.483 1.00 95.00 87 LEU A CA 1
ATOM 714 C C . LEU A 1 87 ? -8.319 5.501 7.213 1.00 95.00 87 LEU A C 1
ATOM 716 O O . LEU A 1 87 ? -8.623 6.691 7.218 1.00 95.00 87 LEU A O 1
ATOM 720 N N . LEU A 1 88 ? -7.972 4.849 6.109 1.00 94.56 88 LEU A N 1
ATOM 721 C CA . LEU A 1 88 ? -8.029 5.379 4.760 1.00 94.56 88 LEU A CA 1
ATOM 722 C C . LEU A 1 88 ? -8.954 4.484 3.938 1.00 94.56 88 LEU A C 1
ATOM 724 O O . LEU A 1 88 ? -8.690 3.292 3.777 1.00 94.56 88 LEU A O 1
ATOM 728 N N . LEU A 1 89 ? -10.021 5.067 3.407 1.00 94.19 89 LEU A N 1
ATOM 729 C CA . LEU A 1 89 ? -10.932 4.414 2.478 1.00 94.19 89 LEU A CA 1
ATOM 730 C C . LEU A 1 89 ? -10.548 4.757 1.049 1.00 94.19 89 LEU A C 1
ATOM 732 O O . LEU A 1 89 ? -10.493 5.929 0.689 1.00 94.19 89 LEU A O 1
ATOM 736 N N . ILE A 1 90 ? -10.319 3.746 0.221 1.00 91.31 90 ILE A N 1
ATOM 737 C CA . ILE A 1 90 ? -9.953 3.924 -1.182 1.00 91.31 90 ILE A CA 1
ATOM 738 C C . ILE A 1 90 ? -11.034 3.294 -2.070 1.00 91.31 90 ILE A C 1
ATOM 740 O O . ILE A 1 90 ? -11.176 2.070 -2.074 1.00 91.31 90 ILE A O 1
ATOM 744 N N . PRO A 1 91 ? -11.771 4.088 -2.870 1.00 90.06 91 PRO A N 1
ATOM 745 C CA . PRO A 1 91 ? -12.666 3.547 -3.885 1.00 90.06 91 PRO A CA 1
ATOM 746 C C . PRO A 1 91 ? -11.889 2.742 -4.922 1.00 90.06 91 PRO A C 1
ATOM 748 O O . PRO A 1 91 ? -10.922 3.233 -5.512 1.00 90.06 91 PRO A O 1
ATOM 751 N N . SER A 1 92 ? -12.313 1.507 -5.158 1.00 86.50 92 SER A N 1
ATOM 752 C CA . SER A 1 92 ? -11.625 0.556 -6.027 1.00 86.50 92 SER A CA 1
ATOM 753 C C . SER A 1 92 ? -12.626 -0.269 -6.831 1.00 86.50 92 SER A C 1
ATOM 755 O O . SER A 1 92 ? -13.847 -0.128 -6.720 1.00 86.50 92 SER A O 1
ATOM 757 N N . THR A 1 93 ? -12.120 -1.110 -7.726 1.00 82.44 93 THR A N 1
ATOM 758 C CA . THR A 1 93 ? -12.953 -2.001 -8.533 1.00 82.44 93 THR A CA 1
ATOM 759 C C . THR A 1 93 ? -12.342 -3.385 -8.608 1.00 82.44 93 THR A C 1
ATOM 761 O O . THR A 1 93 ? -11.325 -3.606 -9.270 1.00 82.44 93 THR A O 1
ATOM 764 N N . TYR A 1 94 ? -13.018 -4.355 -8.009 1.00 74.12 94 TYR A N 1
ATOM 765 C CA . TYR A 1 94 ? -12.585 -5.739 -8.002 1.00 74.12 94 TYR A CA 1
ATOM 766 C C . TYR A 1 94 ? -13.510 -6.610 -8.860 1.00 74.12 94 TYR A C 1
ATOM 768 O O . TYR A 1 94 ? -14.724 -6.589 -8.697 1.00 74.12 94 TYR A O 1
ATOM 776 N N . TYR A 1 95 ? -12.946 -7.335 -9.835 1.00 71.81 95 TYR A N 1
ATOM 777 C CA . TYR A 1 95 ? -13.694 -8.078 -10.871 1.00 71.81 95 TYR A CA 1
ATOM 778 C C . TYR A 1 95 ? -14.874 -7.298 -11.493 1.00 71.81 95 TYR A C 1
ATOM 780 O O . TYR A 1 95 ? -15.929 -7.856 -11.776 1.00 71.81 95 TYR A O 1
ATOM 788 N N . GLY A 1 96 ? -14.703 -5.988 -11.705 1.00 74.56 96 GLY A N 1
ATOM 789 C CA . GLY A 1 96 ? -15.745 -5.121 -12.269 1.00 74.56 96 GLY A CA 1
ATOM 790 C C . GLY A 1 96 ? -16.812 -4.651 -11.272 1.00 74.56 96 GLY A C 1
ATOM 791 O O . GLY A 1 96 ? -17.642 -3.825 -11.638 1.00 74.56 96 GLY A O 1
ATOM 792 N N . LYS A 1 97 ? -16.776 -5.110 -10.015 1.00 81.94 97 LYS A N 1
ATOM 793 C CA . LYS A 1 97 ? -17.628 -4.615 -8.926 1.00 81.94 97 LYS A CA 1
ATOM 794 C C . LYS A 1 97 ? -16.924 -3.493 -8.175 1.00 81.94 97 LYS A C 1
ATOM 796 O O . LYS A 1 97 ? -15.737 -3.603 -7.866 1.00 81.94 97 LYS A O 1
ATOM 801 N N . LYS A 1 98 ? -17.652 -2.419 -7.880 1.00 88.12 98 LYS A N 1
ATOM 802 C CA . LYS A 1 98 ? -17.147 -1.340 -7.028 1.00 88.12 98 LYS A CA 1
ATOM 803 C C . LYS A 1 98 ? -17.052 -1.826 -5.590 1.00 88.12 98 LYS A C 1
ATOM 805 O O . LYS A 1 98 ? -17.951 -2.518 -5.119 1.00 88.12 98 LYS A O 1
ATOM 810 N N . VAL A 1 99 ? -15.952 -1.484 -4.939 1.00 88.69 99 VAL A N 1
ATOM 811 C CA . VAL A 1 99 ? -15.674 -1.813 -3.542 1.00 88.69 99 VAL A CA 1
ATOM 812 C C . VAL A 1 99 ? -14.935 -0.645 -2.904 1.00 88.69 99 VAL A C 1
ATOM 814 O O . VAL A 1 99 ? -14.241 0.106 -3.595 1.00 88.69 99 VAL A O 1
ATOM 817 N N . ILE A 1 100 ? -15.036 -0.525 -1.588 1.00 91.88 100 ILE A N 1
ATOM 818 C CA . ILE A 1 100 ? -14.234 0.407 -0.805 1.00 91.88 100 ILE A CA 1
ATOM 819 C C . ILE A 1 100 ? -13.159 -0.384 -0.071 1.00 91.88 100 ILE A C 1
ATOM 821 O O . ILE A 1 100 ? -13.457 -1.223 0.777 1.00 91.88 100 ILE A O 1
ATOM 825 N N . GLU A 1 101 ? -11.896 -0.119 -0.391 1.00 91.38 101 GLU A N 1
ATOM 826 C CA . GLU A 1 101 ? -10.779 -0.737 0.308 1.00 91.38 101 GLU A CA 1
ATOM 827 C C . GLU A 1 101 ? -10.462 0.020 1.600 1.00 91.38 101 GLU A C 1
ATOM 829 O O . GLU A 1 101 ? -10.211 1.226 1.579 1.00 91.38 101 GLU A O 1
ATOM 834 N N . VAL A 1 102 ? -10.443 -0.701 2.717 1.00 93.12 102 VAL A N 1
ATOM 835 C CA . VAL A 1 102 ? -10.057 -0.203 4.036 1.00 93.12 102 VAL A CA 1
ATOM 836 C C . VAL A 1 102 ? -8.565 -0.436 4.239 1.00 93.12 102 VAL A C 1
ATOM 838 O O . VAL A 1 102 ? -8.090 -1.578 4.222 1.00 93.12 102 VAL A O 1
ATOM 841 N N . HIS A 1 103 ? -7.836 0.650 4.477 1.00 91.75 103 HIS A N 1
ATOM 842 C CA . HIS A 1 103 ? -6.402 0.664 4.746 1.00 91.75 103 HIS A CA 1
ATOM 843 C C . HIS A 1 103 ? -6.107 1.433 6.030 1.00 91.75 103 HIS A C 1
ATOM 845 O O . HIS A 1 103 ? -6.886 2.284 6.454 1.00 91.75 103 HIS A O 1
ATOM 851 N N . LEU A 1 104 ? -4.952 1.169 6.640 1.00 90.69 104 LEU A N 1
ATOM 852 C CA . LEU A 1 104 ? -4.403 2.108 7.613 1.00 90.69 104 LEU A CA 1
ATOM 853 C C . LEU A 1 104 ? -3.870 3.321 6.841 1.00 90.69 104 LEU A C 1
ATOM 855 O O . LEU A 1 104 ? -3.176 3.154 5.834 1.00 90.69 104 LEU A O 1
ATOM 859 N N . LYS A 1 105 ? -4.184 4.531 7.302 1.00 88.88 105 LYS A N 1
ATOM 860 C CA . LYS A 1 105 ? -3.614 5.756 6.748 1.00 88.88 105 LYS A CA 1
ATOM 861 C C . LYS A 1 105 ? -2.083 5.676 6.846 1.00 88.88 105 LYS A C 1
ATOM 863 O O . LYS A 1 105 ? -1.577 5.253 7.889 1.00 88.88 105 LYS A O 1
ATOM 868 N N . PRO A 1 106 ? -1.339 6.033 5.782 1.00 80.38 106 PRO A N 1
ATOM 869 C CA . PRO A 1 106 ? 0.113 6.074 5.851 1.00 80.38 106 PRO A CA 1
ATOM 870 C C . PRO A 1 106 ? 0.549 6.980 6.997 1.00 80.38 106 PRO A C 1
ATOM 872 O O . PRO A 1 106 ? 0.050 8.097 7.122 1.00 80.38 106 PRO A O 1
ATOM 875 N N . LEU A 1 107 ? 1.440 6.455 7.829 1.00 81.31 107 LEU A N 1
ATOM 876 C CA . LEU A 1 107 ? 2.060 7.181 8.925 1.00 81.31 107 LEU A CA 1
ATOM 877 C C . LEU A 1 107 ? 3.430 7.667 8.470 1.00 81.31 107 LEU A C 1
ATOM 879 O O . LEU A 1 107 ? 4.129 6.969 7.726 1.00 81.31 107 LEU A O 1
ATOM 883 N N . ASP A 1 108 ? 3.811 8.844 8.936 1.00 84.12 108 ASP A N 1
ATOM 884 C CA . ASP A 1 108 ? 5.091 9.445 8.614 1.00 84.12 108 ASP A CA 1
ATOM 885 C C . ASP A 1 108 ? 6.184 8.905 9.539 1.00 84.12 108 ASP A C 1
ATOM 887 O O . ASP A 1 108 ? 5.944 8.282 10.577 1.00 84.12 108 ASP A O 1
ATOM 891 N N . LEU A 1 109 ? 7.447 9.104 9.163 1.00 86.62 109 LEU A N 1
ATOM 892 C CA . LEU A 1 109 ? 8.566 8.718 10.028 1.00 86.62 109 LEU A CA 1
ATOM 893 C C . LEU A 1 109 ? 8.573 9.515 11.341 1.00 86.62 109 LEU A C 1
ATOM 895 O O . LEU A 1 109 ? 9.031 8.991 12.356 1.00 86.62 109 LEU A O 1
ATOM 899 N N . SER A 1 110 ? 8.049 10.745 11.333 1.00 89.00 110 SER A N 1
ATOM 900 C CA . SER A 1 110 ? 7.874 11.576 12.530 1.00 89.00 110 SER A CA 1
ATOM 901 C C . SER A 1 110 ? 7.025 10.880 13.590 1.00 89.00 110 SER A C 1
ATOM 903 O O . SER A 1 110 ? 7.424 10.873 14.751 1.00 89.00 110 SER A O 1
ATOM 905 N N . ASP A 1 111 ? 5.945 10.200 13.191 1.00 87.44 111 ASP A N 1
ATOM 906 C CA . ASP A 1 111 ? 5.089 9.437 14.111 1.00 87.44 111 ASP A CA 1
ATOM 907 C C . ASP A 1 111 ? 5.889 8.342 14.831 1.00 87.44 111 ASP A C 1
ATOM 909 O O . ASP A 1 111 ? 5.719 8.087 16.025 1.00 87.44 111 ASP A O 1
ATOM 913 N N . GLY A 1 112 ? 6.821 7.710 14.115 1.00 88.19 112 GLY A N 1
ATOM 914 C CA . GLY A 1 112 ? 7.717 6.713 14.690 1.00 88.19 112 GLY A CA 1
ATOM 915 C C . GLY A 1 112 ? 8.663 7.313 15.730 1.00 88.19 112 GLY A C 1
ATOM 916 O O . GLY A 1 112 ? 8.855 6.727 16.795 1.00 88.19 112 GLY A O 1
ATOM 917 N N . PHE A 1 113 ? 9.214 8.500 15.467 1.00 91.50 113 PHE A N 1
ATOM 918 C CA . PHE A 1 113 ? 10.073 9.198 16.428 1.00 91.50 113 PHE A CA 1
ATOM 919 C C . PHE A 1 113 ? 9.310 9.655 17.674 1.00 91.50 113 PHE A C 1
ATOM 921 O O . PHE A 1 113 ? 9.815 9.489 18.783 1.00 91.50 113 PHE A O 1
ATOM 928 N N . GLU A 1 114 ? 8.085 10.155 17.525 1.00 89.19 114 GLU A N 1
ATOM 929 C CA . GLU A 1 114 ? 7.230 10.533 18.658 1.00 89.19 114 GLU A CA 1
ATOM 930 C C . GLU A 1 114 ? 6.857 9.337 19.540 1.00 89.19 114 GLU A C 1
ATOM 932 O O . GLU A 1 114 ? 6.712 9.458 20.758 1.00 89.19 114 GLU A O 1
ATOM 937 N N . ASN A 1 115 ? 6.713 8.163 18.928 1.00 89.31 115 ASN A N 1
ATOM 938 C CA . ASN A 1 115 ? 6.366 6.928 19.618 1.00 89.31 115 ASN A CA 1
ATOM 939 C C . ASN A 1 115 ? 7.586 6.160 20.144 1.00 89.31 115 ASN A C 1
ATOM 941 O O . ASN A 1 115 ? 7.419 5.186 20.876 1.00 89.31 115 ASN A O 1
ATOM 945 N N . PHE A 1 116 ? 8.809 6.585 19.816 1.00 91.25 116 PHE A N 1
ATOM 946 C CA . PHE A 1 116 ? 10.038 5.868 20.161 1.00 91.25 116 PHE A CA 1
ATOM 947 C C . PHE A 1 116 ? 10.232 5.696 21.676 1.00 91.25 116 PHE A C 1
ATOM 949 O O . PHE A 1 116 ? 10.687 4.645 22.132 1.00 91.25 116 PHE A O 1
ATOM 956 N N . SER A 1 117 ? 9.867 6.715 22.458 1.00 89.81 117 SER A N 1
ATOM 957 C CA . SER A 1 117 ? 9.984 6.722 23.922 1.00 89.81 117 SER A CA 1
ATOM 958 C C . SER A 1 117 ? 8.768 6.138 24.646 1.00 89.81 117 SER A C 1
ATOM 960 O O . SER A 1 117 ? 8.846 5.896 25.850 1.00 89.81 117 SER A O 1
ATOM 962 N N . LYS A 1 118 ? 7.654 5.901 23.942 1.00 91.56 118 LYS A N 1
ATOM 963 C CA . LYS A 1 118 ? 6.397 5.446 24.544 1.00 91.56 118 LYS A CA 1
ATOM 964 C C . LYS A 1 118 ? 6.361 3.933 24.704 1.00 91.56 118 LYS A C 1
ATOM 966 O O . LYS A 1 118 ? 6.955 3.163 23.938 1.00 91.56 118 LYS A O 1
ATOM 971 N N . GLU A 1 119 ? 5.598 3.471 25.688 1.00 90.81 119 GLU A N 1
ATOM 972 C CA . GLU A 1 119 ? 5.349 2.045 25.821 1.00 90.81 119 GLU A CA 1
ATOM 973 C C . GLU A 1 119 ? 4.391 1.554 24.734 1.00 90.81 119 GLU A C 1
ATOM 975 O O . GLU A 1 119 ? 3.366 2.165 24.435 1.00 90.81 119 GLU A O 1
ATOM 980 N N . LYS A 1 120 ? 4.660 0.361 24.191 1.00 87.00 120 LYS A N 1
ATOM 981 C CA . LYS A 1 120 ? 3.804 -0.256 23.165 1.00 87.00 120 LYS A CA 1
ATOM 982 C C . LYS A 1 120 ? 2.339 -0.350 23.606 1.00 87.00 120 LYS A C 1
ATOM 984 O O . LYS A 1 120 ? 1.446 -0.242 22.775 1.00 87.00 120 LYS A O 1
ATOM 989 N N . LYS A 1 121 ? 2.085 -0.580 24.897 1.00 90.06 121 LYS A N 1
ATOM 990 C CA . LYS A 1 121 ? 0.726 -0.685 25.440 1.00 90.06 121 LYS A CA 1
ATOM 991 C C . LYS A 1 121 ? -0.036 0.638 25.328 1.00 90.06 121 LYS A C 1
ATOM 993 O O . LYS A 1 121 ? -1.212 0.609 24.985 1.00 90.06 121 LYS A O 1
ATOM 998 N N . GLU A 1 122 ? 0.637 1.755 25.576 1.00 92.44 122 GLU A N 1
ATOM 999 C CA . GLU A 1 122 ? 0.076 3.100 25.452 1.00 92.44 122 GLU A CA 1
ATOM 1000 C C . GLU A 1 122 ? -0.257 3.417 23.989 1.00 92.44 122 GLU A C 1
ATOM 1002 O O . GLU A 1 122 ? -1.402 3.735 23.678 1.00 92.44 122 GLU A O 1
ATOM 1007 N N . ILE A 1 123 ? 0.706 3.202 23.083 1.00 90.31 123 ILE A N 1
ATOM 1008 C CA . ILE A 1 123 ? 0.537 3.423 21.636 1.00 90.31 123 ILE A CA 1
ATOM 1009 C C . ILE A 1 123 ? -0.647 2.613 21.101 1.00 90.31 123 ILE A C 1
ATOM 1011 O O . ILE A 1 123 ? -1.528 3.135 20.423 1.00 90.31 123 ILE A O 1
ATOM 1015 N N . MET A 1 124 ? -0.689 1.320 21.435 1.00 90.81 124 MET A N 1
ATOM 1016 C CA . MET A 1 124 ? -1.778 0.452 21.004 1.00 90.81 124 MET A CA 1
ATOM 1017 C C . MET A 1 124 ? -3.112 0.880 21.616 1.00 90.81 124 MET A C 1
ATOM 1019 O O . MET A 1 124 ? -4.120 0.804 20.928 1.00 90.81 124 MET A O 1
ATOM 1023 N N . GLY A 1 125 ? -3.135 1.311 22.882 1.00 92.50 125 GLY A N 1
ATOM 1024 C CA . GLY A 1 125 ? -4.344 1.778 23.560 1.00 92.50 125 GLY A CA 1
ATOM 1025 C C . GLY A 1 125 ? -5.000 2.955 22.841 1.00 92.50 125 GLY A C 1
ATOM 1026 O O . GLY A 1 125 ? -6.194 2.890 22.562 1.00 92.50 125 GLY A O 1
ATOM 1027 N N . LEU A 1 126 ? -4.209 3.968 22.477 1.00 91.75 126 LEU A N 1
ATOM 1028 C CA . LEU A 1 126 ? -4.676 5.108 21.680 1.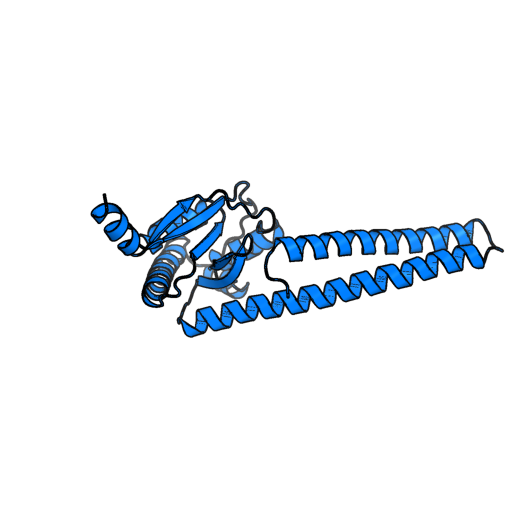00 91.75 126 LEU A CA 1
ATOM 1029 C C . LEU A 1 126 ? -5.190 4.656 20.310 1.00 91.75 126 LEU A C 1
ATOM 1031 O O . LEU A 1 126 ? -6.323 4.965 19.949 1.00 91.75 126 LEU A O 1
ATOM 1035 N N . LEU A 1 127 ? -4.412 3.822 19.613 1.00 92.00 127 LEU A N 1
ATOM 1036 C CA . LEU A 1 127 ? -4.796 3.289 18.308 1.00 92.00 127 LEU A CA 1
ATOM 1037 C C . LEU A 1 127 ? -6.128 2.523 18.357 1.00 92.00 127 LEU A C 1
ATOM 1039 O O . LEU A 1 127 ? -6.928 2.637 17.435 1.00 92.00 127 LEU A O 1
ATOM 1043 N N . TYR A 1 128 ? -6.384 1.734 19.408 1.00 94.88 128 TYR A N 1
ATOM 1044 C CA . TYR A 1 128 ? -7.657 1.020 19.564 1.00 94.88 128 TYR A CA 1
ATOM 1045 C C . TYR A 1 128 ? -8.843 1.989 19.639 1.00 94.88 128 TYR A C 1
ATOM 1047 O O . TYR A 1 128 ? -9.837 1.754 18.959 1.00 94.88 128 TYR A O 1
ATOM 1055 N N . VAL A 1 129 ? -8.728 3.065 20.423 1.00 95.38 129 VAL A N 1
ATOM 1056 C CA . VAL A 1 129 ? -9.797 4.065 20.586 1.00 95.38 129 VAL A CA 1
ATOM 1057 C C . VAL A 1 129 ? -10.064 4.799 19.272 1.00 95.38 129 VAL A C 1
ATOM 1059 O O . VAL A 1 129 ? -11.212 4.913 18.854 1.00 95.38 129 VAL A O 1
ATOM 1062 N N . GLU A 1 130 ? -9.010 5.247 18.590 1.00 95.06 130 GLU A N 1
ATOM 1063 C CA . GLU A 1 130 ? -9.138 5.973 17.321 1.00 95.06 130 GLU A CA 1
ATOM 1064 C C . GLU A 1 130 ? -9.713 5.082 16.208 1.00 95.06 130 GLU A C 1
ATOM 1066 O O . GLU A 1 130 ? -10.535 5.525 15.410 1.00 95.06 130 GLU A O 1
ATOM 1071 N N . LEU A 1 131 ? -9.330 3.801 16.166 1.00 96.12 131 LEU A N 1
ATOM 1072 C CA . LEU A 1 131 ? -9.892 2.845 15.211 1.00 96.12 131 LEU A CA 1
ATOM 1073 C C . LEU A 1 131 ? -11.359 2.512 15.509 1.00 96.12 131 LEU A C 1
ATOM 1075 O O . LEU A 1 131 ? -12.130 2.342 14.568 1.00 96.12 131 LEU A O 1
ATOM 1079 N N . GLU A 1 132 ? -11.753 2.386 16.780 1.00 96.56 132 GLU A N 1
ATOM 1080 C CA . GLU A 1 132 ? -13.161 2.189 17.160 1.00 96.56 132 GLU A CA 1
ATOM 1081 C C . GLU A 1 132 ? -14.032 3.363 16.688 1.00 96.56 132 GLU A C 1
ATOM 1083 O O . GLU A 1 132 ? -15.089 3.139 16.094 1.00 96.56 132 GLU A O 1
ATOM 1088 N N . ASP A 1 133 ? -13.563 4.599 16.883 1.00 97.06 133 ASP A N 1
ATOM 1089 C CA . ASP A 1 133 ? -14.243 5.811 16.413 1.00 97.06 133 ASP A CA 1
ATOM 1090 C C . ASP A 1 133 ? -14.339 5.868 14.878 1.00 97.06 133 ASP A C 1
ATOM 1092 O O . ASP A 1 133 ? -15.412 6.116 14.325 1.00 97.06 133 ASP A O 1
ATOM 1096 N N . ASP A 1 134 ? -13.255 5.550 14.166 1.00 96.62 134 ASP A N 1
ATOM 1097 C CA . ASP A 1 134 ? -13.270 5.497 12.702 1.00 96.62 134 ASP A CA 1
ATOM 1098 C C . ASP A 1 134 ? -14.248 4.436 12.175 1.00 96.62 134 ASP A C 1
ATOM 1100 O O . ASP A 1 134 ? -15.041 4.723 11.278 1.00 96.62 134 ASP A O 1
ATOM 1104 N N . PHE A 1 135 ? -14.257 3.220 12.735 1.00 95.62 135 PHE A N 1
ATOM 1105 C CA . PHE A 1 135 ? -15.213 2.188 12.315 1.00 95.62 135 PHE A CA 1
ATOM 1106 C C . PHE A 1 135 ? -16.662 2.590 12.596 1.00 95.62 135 PHE A C 1
ATOM 1108 O O . PHE A 1 135 ? -17.533 2.306 11.772 1.00 95.62 135 PHE A O 1
ATOM 1115 N N . LYS A 1 136 ? -16.932 3.289 13.702 1.00 95.06 136 LYS A N 1
ATOM 1116 C CA . LYS A 1 136 ? -18.260 3.850 13.968 1.00 95.06 136 LYS A CA 1
ATOM 1117 C C . LYS A 1 136 ? -18.683 4.832 12.867 1.00 95.06 136 LYS A C 1
ATOM 1119 O O . LYS A 1 136 ? -19.754 4.660 12.288 1.00 95.06 136 LYS A O 1
ATOM 1124 N N . LYS A 1 137 ? -17.827 5.794 12.506 1.00 95.88 137 LYS A N 1
ATOM 1125 C CA . LYS A 1 137 ? -18.114 6.761 11.426 1.00 95.88 137 LYS A CA 1
ATOM 1126 C C . LYS A 1 137 ? -18.337 6.080 10.075 1.00 95.88 137 LYS A C 1
ATOM 1128 O O . LYS A 1 137 ? -19.238 6.455 9.330 1.00 95.88 137 LYS A O 1
ATOM 1133 N N . ILE A 1 138 ? -17.552 5.045 9.760 1.00 94.81 138 ILE A N 1
ATOM 1134 C CA . ILE A 1 138 ? -17.727 4.257 8.527 1.00 94.81 138 ILE A CA 1
ATOM 1135 C C . ILE A 1 138 ? -19.100 3.567 8.508 1.00 94.81 138 ILE A C 1
ATOM 1137 O O . ILE A 1 138 ? -19.751 3.503 7.460 1.00 94.81 138 ILE A O 1
ATOM 1141 N N . ALA A 1 139 ? -19.555 3.047 9.649 1.00 91.88 139 ALA A N 1
ATOM 1142 C CA . ALA A 1 139 ? -20.875 2.435 9.758 1.00 91.88 139 ALA A CA 1
ATOM 1143 C C . ALA A 1 139 ? -21.989 3.463 9.493 1.00 91.88 139 ALA A C 1
ATOM 1145 O O . ALA A 1 139 ? -22.870 3.209 8.667 1.00 91.88 139 ALA A O 1
ATOM 1146 N N . GLU A 1 140 ? -21.883 4.649 10.096 1.00 92.38 140 GLU A N 1
ATOM 1147 C CA . GLU A 1 140 ? -22.842 5.753 9.953 1.00 92.38 140 GLU A CA 1
ATOM 1148 C C . GLU A 1 140 ? -22.882 6.342 8.527 1.00 92.38 140 GLU A C 1
ATOM 1150 O O . GLU A 1 140 ? -23.948 6.721 8.051 1.00 92.38 140 GLU A O 1
ATOM 1155 N N . TRP A 1 141 ? -21.755 6.364 7.806 1.00 91.12 141 TRP A N 1
ATOM 1156 C CA . TRP A 1 141 ? -21.638 7.006 6.486 1.00 91.12 141 TRP A CA 1
ATOM 1157 C C . TRP A 1 141 ? -22.481 6.371 5.356 1.00 91.12 141 TRP A C 1
ATOM 1159 O O . TRP A 1 141 ? -22.884 7.071 4.435 1.00 91.12 141 TRP A O 1
ATOM 1169 N N . SER A 1 142 ? -22.780 5.070 5.422 1.00 68.06 142 SER A N 1
ATOM 1170 C CA . SER A 1 142 ? -23.656 4.337 4.476 1.00 68.06 142 SER A CA 1
ATOM 1171 C C . SER A 1 142 ? -23.417 4.589 2.967 1.00 68.06 142 SER A C 1
ATOM 1173 O O . SER A 1 142 ? -24.131 5.359 2.329 1.00 68.06 142 SER A O 1
ATOM 1175 N N . ASN A 1 143 ? -22.488 3.843 2.352 1.00 74.25 143 ASN A N 1
ATOM 1176 C CA . ASN A 1 143 ? -22.170 3.952 0.914 1.00 74.25 143 ASN A CA 1
ATOM 1177 C C . ASN A 1 143 ? -22.726 2.819 0.025 1.00 74.25 143 ASN A C 1
ATOM 1179 O O . ASN A 1 143 ? -22.541 2.844 -1.186 1.00 74.25 143 ASN A O 1
ATOM 1183 N N . GLY A 1 144 ? -23.369 1.792 0.595 1.00 79.19 144 GLY A N 1
ATOM 1184 C CA . GLY A 1 144 ? -23.930 0.644 -0.147 1.00 79.19 144 GLY A CA 1
ATOM 1185 C C . GLY A 1 144 ? -22.918 -0.243 -0.897 1.00 79.19 144 GLY A C 1
ATOM 1186 O O . GLY A 1 144 ? -23.266 -1.333 -1.341 1.00 79.19 144 GLY A O 1
ATOM 1187 N N . GLU A 1 145 ? -21.668 0.196 -1.043 1.00 88.06 145 GLU A N 1
ATOM 1188 C CA . GLU A 1 145 ? -20.574 -0.573 -1.628 1.00 88.06 145 GLU A CA 1
ATOM 1189 C C . GLU A 1 145 ? -19.908 -1.467 -0.565 1.00 88.06 145 GLU A C 1
ATOM 1191 O O . GLU A 1 145 ? -19.703 -1.016 0.568 1.00 88.06 145 GLU A O 1
ATOM 1196 N N . PRO A 1 146 ? -19.511 -2.706 -0.918 1.00 89.31 146 PRO A N 1
ATOM 1197 C CA . PRO A 1 146 ? -18.807 -3.598 -0.005 1.00 89.31 146 PRO A CA 1
ATOM 1198 C C . PRO A 1 146 ? -17.493 -3.003 0.497 1.00 89.31 146 PRO A C 1
ATOM 1200 O O . PRO A 1 146 ? -16.692 -2.472 -0.280 1.00 89.31 146 PRO A O 1
ATOM 1203 N N . LEU A 1 147 ? -17.253 -3.144 1.798 1.00 92.62 147 LEU A N 1
ATOM 1204 C CA . LEU A 1 147 ? -16.008 -2.764 2.452 1.00 92.62 147 LEU A CA 1
ATOM 1205 C C . LEU A 1 147 ? -15.078 -3.971 2.479 1.00 92.62 147 LEU A C 1
ATOM 1207 O O . LEU A 1 147 ? -15.411 -5.005 3.054 1.00 92.62 147 LEU A O 1
ATOM 1211 N N . VAL A 1 148 ? -13.900 -3.840 1.880 1.00 91.62 148 VAL A N 1
ATOM 1212 C CA . VAL A 1 148 ? -12.935 -4.937 1.765 1.00 91.62 148 VAL A CA 1
ATOM 1213 C C . VAL A 1 148 ? -11.554 -4.506 2.217 1.00 91.62 148 VAL A C 1
ATOM 1215 O O . VAL A 1 148 ? -11.227 -3.327 2.264 1.00 91.62 148 VAL A O 1
ATOM 1218 N N . THR A 1 149 ? -10.698 -5.463 2.530 1.00 91.38 149 THR A N 1
ATOM 1219 C CA . THR A 1 149 ? -9.281 -5.196 2.758 1.00 91.38 149 THR A CA 1
ATOM 1220 C C . THR A 1 149 ? -8.422 -6.380 2.362 1.00 91.38 149 THR A C 1
ATOM 1222 O O . THR A 1 149 ? -8.917 -7.498 2.236 1.00 91.38 149 THR A O 1
ATOM 1225 N N . THR A 1 150 ? -7.118 -6.156 2.244 1.00 89.62 150 THR A N 1
ATOM 1226 C CA . THR A 1 150 ? -6.114 -7.217 2.236 1.00 89.62 150 THR A CA 1
ATOM 1227 C C . THR A 1 150 ? -5.041 -6.882 3.262 1.00 89.62 150 THR A C 1
ATOM 1229 O O . THR A 1 150 ? -4.321 -5.898 3.119 1.00 89.62 150 THR A O 1
ATOM 1232 N N . THR A 1 151 ? -4.922 -7.696 4.312 1.00 90.56 151 THR A N 1
ATOM 1233 C CA . THR A 1 151 ? -3.961 -7.447 5.392 1.00 90.56 151 THR A CA 1
ATOM 1234 C C . THR A 1 151 ? -3.432 -8.734 6.027 1.00 90.56 151 THR A C 1
ATOM 1236 O O . THR A 1 151 ? -3.941 -9.840 5.828 1.00 90.56 151 THR A O 1
ATOM 1239 N N . HIS A 1 152 ? -2.358 -8.594 6.795 1.00 90.19 152 HIS A N 1
ATOM 1240 C CA . HIS A 1 152 ? -1.802 -9.630 7.655 1.00 90.19 152 HIS A CA 1
ATOM 1241 C C . HIS A 1 152 ? -2.624 -9.865 8.935 1.00 90.19 152 HIS A C 1
ATOM 1243 O O . HIS A 1 152 ? -3.346 -8.995 9.422 1.00 90.19 152 HIS A O 1
ATOM 1249 N N . LEU A 1 153 ? -2.448 -11.046 9.535 1.00 88.75 153 LEU A N 1
ATOM 1250 C CA . LEU A 1 153 ? -3.244 -11.510 10.678 1.00 88.75 153 LEU A CA 1
ATOM 1251 C C . LEU A 1 153 ? -3.192 -10.580 11.906 1.00 88.75 153 LEU A C 1
ATOM 1253 O O . LEU A 1 153 ? -4.185 -10.442 12.614 1.00 88.75 153 LEU A O 1
ATOM 1257 N N . SER A 1 154 ? -2.054 -9.939 12.178 1.00 88.00 154 SER A N 1
ATOM 1258 C CA . SER A 1 154 ? -1.909 -9.080 13.361 1.00 88.00 154 SER A CA 1
ATOM 1259 C C . SER A 1 154 ? -2.792 -7.835 13.290 1.00 88.00 154 SER A C 1
ATOM 1261 O O . SER A 1 154 ? -3.512 -7.561 14.248 1.00 88.00 154 SER A O 1
ATOM 1263 N N . LEU A 1 155 ? -2.789 -7.11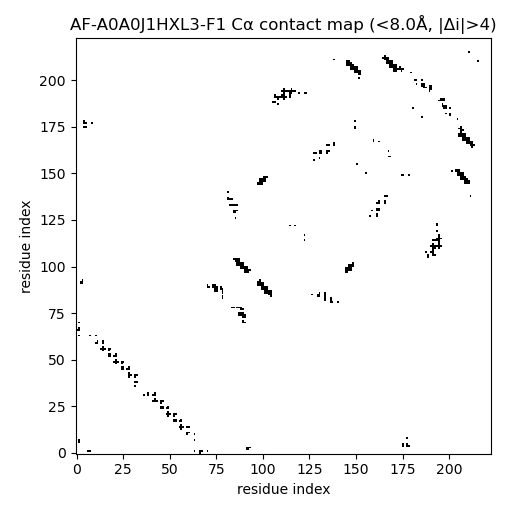8 12.162 1.00 90.38 155 LEU A N 1
ATOM 1264 C CA . LEU A 1 155 ? -3.686 -5.974 11.967 1.00 90.38 155 LEU A CA 1
ATOM 1265 C C . LEU A 1 155 ? -5.134 -6.418 11.813 1.00 90.38 155 LEU A C 1
ATOM 1267 O O . LEU A 1 155 ? -6.026 -5.773 12.349 1.00 90.38 155 LEU A O 1
ATOM 1271 N N . MET A 1 156 ? -5.354 -7.577 11.195 1.00 92.62 156 MET A N 1
ATOM 1272 C CA . MET A 1 156 ? -6.684 -8.157 11.117 1.00 92.62 156 MET A CA 1
ATOM 1273 C C . MET A 1 156 ? -7.314 -8.377 12.501 1.00 92.62 156 MET A C 1
ATOM 1275 O O . MET A 1 156 ? -8.479 -8.055 12.717 1.00 92.62 156 MET A O 1
ATOM 1279 N N . ASN A 1 157 ? -6.550 -8.893 13.466 1.00 92.56 157 ASN A N 1
ATOM 1280 C CA . ASN A 1 157 ? -7.040 -9.087 14.832 1.00 92.56 157 ASN A CA 1
ATOM 1281 C C . ASN A 1 157 ? -7.363 -7.760 15.531 1.00 92.56 157 ASN A C 1
ATOM 1283 O O . ASN A 1 157 ? -8.332 -7.695 16.288 1.00 92.56 157 ASN A O 1
ATOM 1287 N N . ILE A 1 158 ? -6.579 -6.709 15.265 1.00 93.50 158 ILE A N 1
ATOM 1288 C CA . ILE A 1 158 ? -6.868 -5.356 15.757 1.00 93.50 158 ILE A CA 1
ATOM 1289 C C . ILE A 1 158 ? -8.209 -4.898 15.182 1.00 93.50 158 ILE A C 1
ATOM 1291 O O . ILE A 1 158 ? -9.101 -4.539 15.943 1.00 93.50 158 ILE A O 1
ATOM 1295 N N . TRP A 1 159 ? -8.390 -5.012 13.866 1.00 94.50 159 TRP A N 1
ATOM 1296 C CA . TRP A 1 159 ? -9.607 -4.580 13.184 1.00 94.50 159 TRP A CA 1
ATOM 1297 C C . TRP A 1 159 ? -10.845 -5.356 13.615 1.00 94.50 159 TRP A C 1
ATOM 1299 O O . TRP A 1 159 ? -11.882 -4.743 13.849 1.00 94.50 159 TRP A O 1
ATOM 1309 N N . LYS A 1 160 ? -10.756 -6.679 13.810 1.00 93.94 160 LYS A N 1
ATOM 1310 C CA . LYS A 1 160 ? -11.871 -7.462 14.377 1.00 93.94 160 LYS A CA 1
ATOM 1311 C C . LYS A 1 160 ? -12.280 -6.942 15.746 1.00 93.94 160 LYS A C 1
ATOM 1313 O O . LYS A 1 160 ? -13.465 -6.879 16.044 1.00 93.94 160 LYS A O 1
ATOM 1318 N N . LYS A 1 161 ? -11.308 -6.578 16.585 1.00 94.62 161 LYS A N 1
ATOM 1319 C CA . LYS A 1 161 ? -11.588 -6.075 17.929 1.00 94.62 161 LYS A CA 1
ATOM 1320 C C . LYS A 1 161 ? -12.234 -4.688 17.893 1.00 94.62 161 LYS A C 1
ATOM 1322 O O . LYS A 1 161 ? -13.211 -4.488 18.606 1.00 94.62 161 LYS A O 1
ATOM 1327 N N . THR A 1 162 ? -11.723 -3.775 17.069 1.00 95.50 162 THR A N 1
ATOM 1328 C CA . THR A 1 162 ? -12.180 -2.374 17.012 1.00 95.50 162 THR A CA 1
ATOM 1329 C C . THR A 1 162 ? -13.477 -2.189 16.229 1.00 95.50 162 THR A C 1
ATOM 1331 O O . THR A 1 162 ? -14.225 -1.258 16.485 1.00 95.50 162 THR A O 1
ATOM 1334 N N . SER A 1 163 ? -13.781 -3.071 15.277 1.00 93.56 163 SER A N 1
ATOM 1335 C CA . SER A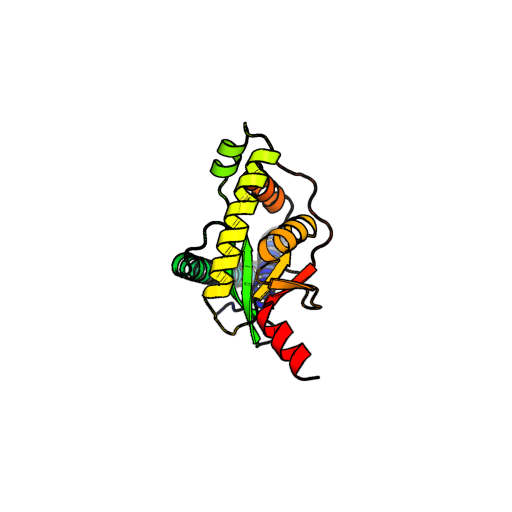 1 163 ? -14.984 -2.951 14.439 1.00 93.56 163 SER A CA 1
ATOM 1336 C C . SER A 1 163 ? -16.190 -3.747 14.947 1.00 93.56 163 SER A C 1
ATOM 1338 O O . SER A 1 163 ? -17.293 -3.529 14.456 1.00 93.56 163 SER A O 1
ATOM 1340 N N . ARG A 1 164 ? -16.017 -4.633 15.943 1.00 92.31 164 ARG A N 1
ATOM 1341 C CA . ARG A 1 164 ? -17.004 -5.657 16.358 1.00 92.31 164 ARG A CA 1
ATOM 1342 C C . ARG A 1 164 ? -18.431 -5.160 16.606 1.00 92.31 164 ARG A C 1
ATOM 1344 O O . ARG A 1 164 ? -19.377 -5.916 16.416 1.00 92.31 164 ARG A O 1
ATOM 1351 N N . ASN A 1 165 ? -18.590 -3.920 17.066 1.00 91.12 165 ASN A N 1
ATOM 1352 C CA . ASN A 1 165 ? -19.905 -3.360 17.382 1.00 91.12 165 ASN A CA 1
ATOM 1353 C C . ASN A 1 165 ? -20.706 -3.030 16.114 1.00 91.12 165 ASN A C 1
ATOM 1355 O O . ASN A 1 165 ? -21.932 -3.016 16.153 1.00 91.12 165 ASN A O 1
ATOM 1359 N N . HIS A 1 166 ? -20.020 -2.815 14.992 1.00 91.38 166 HIS A N 1
ATOM 1360 C CA . HIS A 1 166 ? -20.612 -2.336 13.747 1.00 91.38 166 HIS A CA 1
ATOM 1361 C C . HIS A 1 166 ? -20.450 -3.322 12.587 1.00 91.38 166 HIS A C 1
ATOM 1363 O O . HIS A 1 166 ? 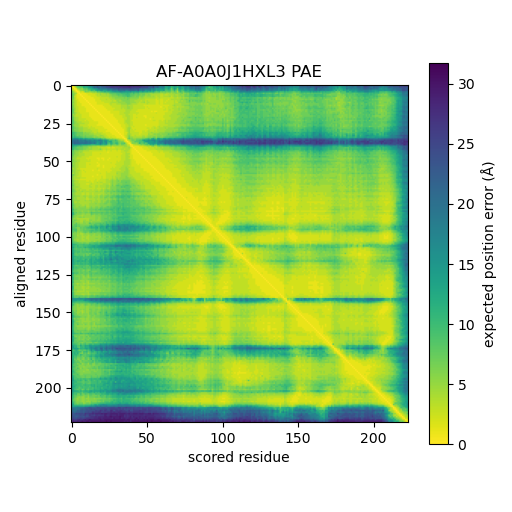-21.329 -3.402 11.728 1.00 91.38 166 HIS A O 1
ATOM 1369 N N . PHE A 1 167 ? -19.360 -4.092 12.578 1.00 92.88 167 PHE A N 1
ATOM 1370 C CA . PHE A 1 167 ? -19.020 -4.999 11.492 1.00 92.88 167 PHE A CA 1
ATOM 1371 C C . PHE A 1 167 ? -18.647 -6.397 11.981 1.00 92.88 167 PHE A C 1
ATOM 1373 O O . PHE A 1 167 ? -17.915 -6.572 12.959 1.00 92.88 167 PHE A O 1
ATOM 1380 N N . LEU A 1 168 ? -19.067 -7.388 11.201 1.00 92.31 168 LEU A N 1
ATOM 1381 C CA . LEU A 1 168 ? -18.513 -8.729 11.186 1.00 92.31 168 LEU A CA 1
ATOM 1382 C C . LEU A 1 168 ? -17.490 -8.814 10.053 1.00 92.31 168 LEU A C 1
ATOM 1384 O O . LEU A 1 168 ? -17.811 -8.511 8.907 1.00 92.31 168 LEU A O 1
ATOM 1388 N N . ILE A 1 169 ? -16.263 -9.241 10.363 1.00 93.12 169 ILE A N 1
ATOM 1389 C CA . ILE A 1 169 ? -15.225 -9.380 9.340 1.00 93.12 169 ILE A CA 1
ATOM 1390 C C . ILE A 1 169 ? -15.022 -10.844 8.951 1.00 93.12 169 ILE A C 1
ATOM 1392 O O . ILE A 1 169 ? -14.546 -11.654 9.761 1.00 93.12 169 ILE A O 1
ATOM 1396 N N . GLU A 1 170 ? -15.308 -11.151 7.689 1.00 91.50 170 GLU A N 1
ATOM 1397 C CA . GLU A 1 170 ? -15.233 -12.490 7.111 1.00 91.50 170 GLU A CA 1
ATOM 1398 C C . GLU A 1 170 ? -14.086 -12.595 6.098 1.00 91.50 170 GLU A C 1
ATOM 1400 O O . GLU A 1 170 ? -13.826 -11.648 5.356 1.00 91.50 170 GLU A O 1
ATOM 1405 N N . PRO A 1 171 ? -13.347 -13.718 6.067 1.00 89.75 171 PRO A N 1
ATOM 1406 C CA . PRO A 1 171 ? -12.374 -13.957 5.013 1.00 89.75 171 PRO A CA 1
ATOM 1407 C C . PRO A 1 171 ? -13.097 -14.160 3.680 1.00 89.75 171 PRO A C 1
ATOM 1409 O O . PRO A 1 171 ? -14.101 -14.864 3.611 1.00 89.75 171 PRO A O 1
ATOM 1412 N N . ILE A 1 172 ? -12.543 -13.591 2.618 1.00 87.69 172 ILE A N 1
ATOM 1413 C CA . ILE A 1 172 ? -13.047 -13.747 1.255 1.00 87.69 172 ILE A CA 1
ATOM 1414 C C . ILE A 1 172 ? -11.948 -14.316 0.368 1.00 87.69 172 ILE A C 1
ATOM 1416 O O . ILE A 1 172 ? -10.765 -14.013 0.548 1.00 87.69 172 ILE A O 1
ATOM 1420 N N . ASP A 1 173 ? -12.342 -15.108 -0.628 1.00 77.62 173 ASP A N 1
ATOM 1421 C CA . ASP A 1 173 ? -11.424 -15.706 -1.605 1.00 77.62 173 ASP A CA 1
ATOM 1422 C C . ASP A 1 173 ? -11.059 -14.695 -2.709 1.00 77.62 173 ASP A C 1
ATOM 1424 O O . ASP A 1 173 ? -11.164 -14.914 -3.915 1.00 77.62 173 ASP A O 1
ATOM 1428 N N . LEU A 1 174 ? -10.696 -13.503 -2.246 1.00 69.19 174 LEU A N 1
ATOM 1429 C CA . LEU A 1 174 ? -10.516 -12.284 -3.012 1.00 69.19 174 LEU A CA 1
ATOM 1430 C C . LEU A 1 174 ? -9.058 -11.829 -2.928 1.00 69.19 174 LEU A C 1
ATOM 1432 O O . LEU A 1 174 ? -8.774 -10.649 -2.746 1.00 69.19 174 LEU A O 1
ATOM 1436 N N . TYR A 1 175 ? -8.124 -12.780 -2.974 1.00 64.50 175 TYR A N 1
ATOM 1437 C CA . TYR A 1 175 ? -6.723 -12.490 -2.709 1.00 64.50 175 TYR A CA 1
ATOM 1438 C C . TYR A 1 175 ? -6.120 -11.626 -3.814 1.00 64.50 175 TYR A C 1
ATOM 1440 O O . TYR A 1 175 ? -5.991 -12.047 -4.966 1.00 64.50 175 TYR A O 1
ATOM 1448 N N . ASP A 1 176 ? -5.710 -10.419 -3.440 1.00 66.81 176 ASP A N 1
ATOM 1449 C CA . ASP A 1 176 ? -4.885 -9.571 -4.279 1.00 66.81 176 ASP A CA 1
ATOM 1450 C C . ASP A 1 176 ? -3.395 -9.845 -4.006 1.00 66.81 176 ASP A C 1
ATOM 1452 O O . ASP A 1 176 ? -2.851 -9.403 -2.985 1.00 66.81 176 ASP A O 1
ATOM 1456 N N . PRO A 1 177 ? -2.690 -10.564 -4.902 1.00 64.06 177 PRO A N 1
ATOM 1457 C CA . PRO A 1 177 ? -1.283 -10.890 -4.700 1.00 64.06 177 PRO A CA 1
ATOM 1458 C C . PRO A 1 177 ? -0.365 -9.665 -4.719 1.00 64.06 177 PRO A C 1
ATOM 1460 O O . PRO A 1 177 ? 0.803 -9.793 -4.348 1.00 64.06 177 PRO A O 1
ATOM 1463 N N . TYR A 1 178 ? -0.864 -8.507 -5.153 1.00 67.31 178 TYR A N 1
ATOM 1464 C CA . TYR A 1 178 ? -0.074 -7.310 -5.413 1.00 67.31 178 TYR A CA 1
ATOM 1465 C C . TYR A 1 178 ? -0.113 -6.281 -4.275 1.00 67.31 178 TYR A C 1
ATOM 1467 O O . TYR A 1 178 ? 0.568 -5.266 -4.375 1.00 67.31 178 TYR A O 1
ATOM 1475 N N . VAL A 1 179 ? -0.858 -6.546 -3.193 1.00 68.81 179 VAL A N 1
ATOM 1476 C CA . VAL A 1 179 ? -1.019 -5.628 -2.039 1.00 68.81 179 VAL A CA 1
ATOM 1477 C C . VAL A 1 179 ? 0.050 -5.838 -0.956 1.00 68.81 179 VAL A C 1
ATOM 1479 O O . VAL A 1 179 ? 0.167 -5.060 -0.014 1.00 68.81 179 VAL A O 1
ATOM 1482 N N . LYS A 1 180 ? 0.874 -6.884 -1.078 1.00 74.62 180 LYS A N 1
ATOM 1483 C CA . LYS A 1 180 ? 1.923 -7.190 -0.098 1.00 74.62 180 LYS A CA 1
ATOM 1484 C C . LYS A 1 180 ? 2.984 -6.094 -0.046 1.00 74.62 180 LYS A C 1
ATOM 1486 O O . LYS A 1 180 ? 3.617 -5.798 -1.056 1.00 74.62 180 LYS A O 1
ATOM 1491 N N . MET A 1 181 ? 3.238 -5.601 1.163 1.00 78.69 181 MET A N 1
ATOM 1492 C CA . MET A 1 181 ? 4.368 -4.716 1.437 1.00 78.69 181 MET A CA 1
ATOM 1493 C C . MET A 1 181 ? 5.700 -5.449 1.248 1.00 78.69 181 MET A C 1
ATOM 1495 O O . MET A 1 181 ? 5.864 -6.596 1.676 1.00 78.69 181 MET A O 1
ATOM 1499 N N . GLY A 1 182 ? 6.670 -4.766 0.647 1.00 83.50 182 GLY A N 1
ATOM 1500 C CA . GLY A 1 182 ? 8.068 -5.185 0.645 1.00 83.50 182 GLY A CA 1
ATOM 1501 C C . GLY A 1 182 ? 8.731 -5.015 2.018 1.00 83.50 182 GLY A C 1
ATOM 1502 O O . GLY A 1 182 ? 8.199 -4.368 2.918 1.00 83.50 182 GLY A O 1
ATOM 1503 N N . ASN A 1 183 ? 9.943 -5.559 2.180 1.00 85.94 183 ASN A N 1
ATOM 1504 C CA . ASN A 1 183 ? 10.675 -5.501 3.455 1.00 85.94 183 ASN A CA 1
ATOM 1505 C C . ASN A 1 183 ? 10.894 -4.06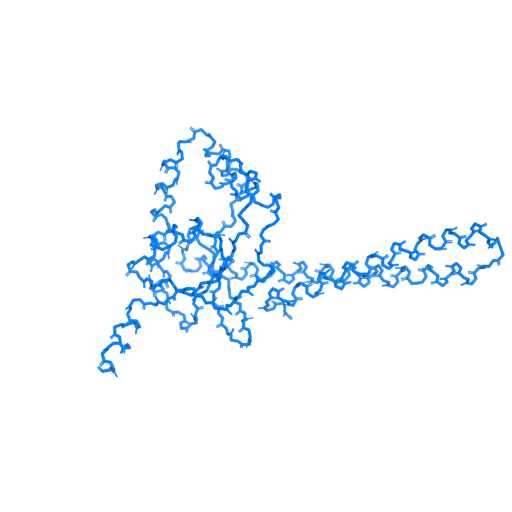9 3.957 1.00 85.94 183 ASN A C 1
ATOM 1507 O O . ASN A 1 183 ? 10.701 -3.794 5.137 1.00 85.94 183 ASN A O 1
ATOM 1511 N N . LEU A 1 184 ? 11.289 -3.156 3.067 1.00 86.50 184 LEU A N 1
ATOM 1512 C CA . LEU A 1 184 ? 11.566 -1.769 3.436 1.00 86.50 184 LEU A CA 1
ATOM 1513 C C . LEU A 1 184 ? 10.283 -1.019 3.819 1.00 86.50 184 LEU A C 1
ATOM 1515 O O . LEU A 1 184 ? 10.262 -0.319 4.826 1.00 86.50 184 LEU A O 1
ATOM 1519 N N . GLU A 1 185 ? 9.203 -1.233 3.066 1.00 87.25 185 GLU A N 1
ATOM 1520 C CA . GLU A 1 185 ? 7.879 -0.678 3.370 1.00 87.25 185 GLU A CA 1
ATOM 1521 C C . GLU A 1 185 ? 7.383 -1.167 4.734 1.00 87.25 185 GLU A C 1
ATOM 1523 O O . GLU A 1 185 ? 6.885 -0.377 5.528 1.00 87.25 185 GLU A O 1
ATOM 1528 N N . TRP A 1 186 ? 7.596 -2.446 5.052 1.00 89.75 186 TRP A N 1
ATOM 1529 C CA . TRP A 1 186 ? 7.238 -3.014 6.347 1.00 89.75 186 TRP A CA 1
ATOM 1530 C C . TRP A 1 186 ? 8.049 -2.427 7.511 1.00 89.75 186 TRP A C 1
ATOM 1532 O O . TRP A 1 186 ? 7.488 -2.119 8.565 1.00 89.75 186 TRP A O 1
ATOM 1542 N N . VAL A 1 187 ? 9.362 -2.251 7.343 1.00 90.19 187 VAL A N 1
ATOM 1543 C CA . VAL A 1 187 ? 10.220 -1.636 8.370 1.00 90.19 187 VAL A CA 1
ATOM 1544 C C . VAL A 1 187 ? 9.762 -0.213 8.668 1.00 90.19 187 VAL A C 1
ATOM 1546 O O . VAL A 1 187 ? 9.610 0.142 9.835 1.00 90.19 187 VAL A O 1
ATOM 1549 N N . VAL A 1 188 ? 9.484 0.570 7.624 1.00 89.81 188 VAL A N 1
ATOM 1550 C CA . VAL A 1 188 ? 8.982 1.941 7.763 1.00 89.81 188 VAL A CA 1
ATOM 1551 C C . VAL A 1 188 ? 7.606 1.941 8.426 1.00 89.81 188 VAL A C 1
ATOM 1553 O O . VAL A 1 188 ? 7.438 2.584 9.453 1.00 89.81 188 VAL A O 1
ATOM 1556 N N . ALA A 1 189 ? 6.653 1.152 7.924 1.00 88.75 189 ALA A N 1
ATOM 1557 C CA . ALA A 1 189 ? 5.296 1.105 8.467 1.00 88.75 189 ALA A CA 1
ATOM 1558 C C . ALA A 1 189 ? 5.261 0.656 9.938 1.00 88.75 189 ALA A C 1
ATOM 1560 O O . ALA A 1 189 ? 4.538 1.228 10.752 1.00 88.75 189 ALA A O 1
ATOM 1561 N N . SER A 1 190 ? 6.057 -0.352 10.305 1.00 89.69 190 SER A N 1
ATOM 1562 C CA . SER A 1 190 ? 6.138 -0.825 11.692 1.00 89.69 190 SER A CA 1
ATOM 1563 C C . SER A 1 190 ? 6.778 0.201 12.625 1.00 89.69 190 SER A C 1
ATOM 1565 O O . SER A 1 190 ? 6.284 0.389 13.741 1.00 89.69 190 SER A O 1
ATOM 1567 N N . PHE A 1 191 ? 7.826 0.892 12.167 1.00 91.81 191 PHE A N 1
ATOM 1568 C CA . PHE A 1 191 ? 8.435 1.984 12.915 1.00 91.81 191 PHE A CA 1
ATOM 1569 C C . PHE A 1 191 ? 7.459 3.143 13.100 1.00 91.81 191 PHE A C 1
ATOM 1571 O O . PHE A 1 191 ? 7.206 3.524 14.237 1.00 91.81 191 PHE A O 1
ATOM 1578 N N . SER A 1 192 ? 6.848 3.641 12.028 1.00 90.12 192 SER A N 1
ATOM 1579 C CA . SER A 1 192 ? 5.887 4.744 12.096 1.00 90.12 192 SER A CA 1
ATOM 1580 C C . SER A 1 192 ? 4.692 4.430 13.001 1.00 90.12 192 SER A C 1
ATOM 1582 O O . SER A 1 192 ? 4.237 5.288 13.749 1.00 90.12 192 SER A O 1
ATOM 1584 N N . LEU A 1 193 ? 4.225 3.176 13.013 1.00 88.19 193 LEU A N 1
ATOM 1585 C CA . LEU A 1 193 ? 3.107 2.758 13.862 1.00 88.19 193 LEU A CA 1
ATOM 1586 C C . LEU A 1 193 ? 3.477 2.562 15.336 1.00 88.19 193 LEU A C 1
ATOM 1588 O O . LEU A 1 193 ? 2.640 2.783 16.205 1.00 88.19 193 LEU A O 1
ATOM 1592 N N . THR A 1 194 ? 4.679 2.064 15.637 1.00 87.56 194 THR A N 1
ATOM 1593 C CA . THR A 1 194 ? 5.001 1.562 16.991 1.00 87.56 194 THR A CA 1
ATOM 1594 C C . THR A 1 194 ? 6.241 2.176 17.630 1.00 87.56 194 THR A C 1
ATOM 1596 O O . THR A 1 194 ? 6.613 1.777 18.732 1.00 87.56 194 THR A O 1
ATOM 1599 N N . GLY A 1 195 ? 6.930 3.074 16.928 1.00 88.44 195 GLY A N 1
ATOM 1600 C CA . GLY A 1 195 ? 8.256 3.577 17.289 1.00 88.44 195 GLY A CA 1
ATOM 1601 C C . GLY A 1 195 ? 9.364 2.522 17.239 1.00 88.44 195 GLY A C 1
ATOM 1602 O O . GLY A 1 195 ? 10.509 2.810 17.577 1.00 88.44 195 GLY A O 1
ATOM 1603 N N . LYS A 1 196 ? 9.060 1.281 16.830 1.00 89.75 196 LYS A N 1
ATOM 1604 C CA . LYS A 1 196 ? 10.006 0.157 16.818 1.00 89.75 196 LYS A CA 1
ATOM 1605 C C . LYS A 1 196 ? 9.995 -0.528 15.452 1.00 89.75 196 LYS A C 1
ATOM 1607 O O . LYS A 1 196 ? 8.967 -1.087 15.067 1.00 89.75 196 LYS A O 1
ATOM 1612 N N . PRO A 1 197 ? 11.118 -0.529 14.714 1.00 89.00 197 PRO A N 1
ATOM 1613 C CA . PRO A 1 197 ? 11.167 -1.194 13.423 1.00 89.00 197 PRO A CA 1
ATOM 1614 C C . PRO A 1 197 ? 11.060 -2.710 13.611 1.00 89.00 197 PRO A C 1
ATOM 1616 O O . PRO A 1 197 ? 11.711 -3.302 14.473 1.00 89.00 197 PRO A O 1
ATOM 1619 N N . SER A 1 198 ? 10.258 -3.355 12.771 1.00 88.69 198 SER A N 1
ATOM 1620 C CA . SER A 1 198 ? 10.178 -4.808 12.683 1.00 88.69 198 SER A CA 1
ATOM 1621 C C . SER A 1 198 ? 10.831 -5.284 11.396 1.00 88.69 198 SER A C 1
ATOM 1623 O O . SER A 1 198 ? 10.406 -4.927 10.304 1.00 88.69 198 SER A O 1
ATOM 1625 N N . LEU A 1 199 ? 11.832 -6.155 11.516 1.00 87.81 199 LEU A N 1
ATOM 1626 C CA . LEU A 1 199 ? 12.452 -6.819 10.363 1.00 87.81 199 LEU A CA 1
ATOM 1627 C C . LEU A 1 199 ? 11.653 -8.044 9.895 1.00 87.81 199 LEU A C 1
ATOM 1629 O O . LEU A 1 199 ? 11.891 -8.577 8.813 1.00 87.81 199 LEU A O 1
ATOM 1633 N N . LYS A 1 200 ? 10.710 -8.519 10.717 1.00 88.00 200 LYS A N 1
ATOM 1634 C CA . LYS A 1 200 ? 9.940 -9.729 10.437 1.00 88.00 200 LYS A CA 1
ATOM 1635 C C . LYS A 1 200 ? 8.667 -9.375 9.678 1.00 88.00 200 LYS A C 1
ATOM 1637 O O . LYS A 1 200 ? 7.635 -9.100 10.290 1.00 88.00 200 LYS A O 1
ATOM 1642 N N . VAL A 1 201 ? 8.756 -9.412 8.352 1.00 84.75 201 VAL A N 1
ATOM 1643 C CA . VAL A 1 201 ? 7.601 -9.229 7.468 1.00 84.75 201 VAL A CA 1
ATOM 1644 C C . VAL A 1 201 ? 6.613 -10.390 7.648 1.00 84.75 201 VAL A C 1
ATOM 1646 O O . VAL A 1 201 ? 7.028 -11.549 7.741 1.00 84.75 201 VAL A O 1
ATOM 1649 N N . PRO A 1 202 ? 5.299 -10.128 7.700 1.00 84.62 202 PRO A N 1
ATOM 1650 C CA . PRO A 1 202 ? 4.295 -11.179 7.733 1.00 84.62 202 PRO A CA 1
ATOM 1651 C C . PRO A 1 202 ? 4.289 -11.995 6.434 1.00 84.62 202 PRO A C 1
ATOM 1653 O O . PRO A 1 202 ? 4.069 -11.462 5.347 1.00 84.62 202 PRO A O 1
ATOM 1656 N N . ASN A 1 203 ? 4.442 -13.315 6.554 1.00 80.06 203 ASN A N 1
ATOM 1657 C CA . ASN A 1 203 ? 4.468 -14.223 5.398 1.00 80.06 203 ASN A CA 1
ATOM 1658 C C . ASN A 1 203 ? 3.077 -14.477 4.791 1.00 80.06 203 ASN A C 1
ATOM 1660 O O . ASN A 1 203 ? 2.963 -14.900 3.640 1.00 80.06 203 ASN A O 1
ATOM 1664 N N . LYS A 1 204 ? 2.012 -14.253 5.570 1.00 84.56 204 LYS A N 1
ATOM 1665 C CA . LYS A 1 204 ? 0.629 -14.570 5.201 1.00 84.56 204 LYS A CA 1
ATOM 1666 C C . LYS A 1 204 ? -0.230 -13.312 5.216 1.00 84.56 204 LYS A C 1
ATOM 1668 O O . LYS A 1 204 ? -0.269 -12.599 6.218 1.00 84.56 204 LYS A O 1
ATOM 1673 N N . TRP A 1 205 ? -0.908 -13.089 4.099 1.00 87.62 205 TRP A N 1
ATOM 1674 C CA . TRP A 1 205 ? -1.846 -12.000 3.861 1.00 87.62 205 TRP A CA 1
ATOM 1675 C C . TRP A 1 205 ? -3.129 -12.616 3.335 1.00 87.62 205 TRP A C 1
ATOM 1677 O O . TRP A 1 205 ? -3.071 -13.560 2.548 1.00 87.62 205 TRP A O 1
ATOM 1687 N N . TYR A 1 206 ? -4.254 -12.091 3.792 1.00 88.81 206 TYR A N 1
ATOM 1688 C CA . TYR A 1 206 ? -5.574 -12.569 3.420 1.00 88.81 206 TYR A CA 1
ATOM 1689 C C . TYR A 1 206 ? -6.470 -11.376 3.144 1.00 88.81 206 TYR A C 1
ATOM 1691 O O . TYR A 1 206 ? -6.224 -10.276 3.652 1.00 88.81 206 TYR A O 1
ATOM 1699 N N . SER A 1 207 ? -7.496 -11.621 2.346 1.00 90.50 207 SER A N 1
ATOM 1700 C CA . SER A 1 207 ? -8.496 -10.622 2.021 1.00 90.50 207 SER A CA 1
ATOM 1701 C C . SER A 1 207 ? -9.743 -10.858 2.853 1.00 90.50 207 SER A C 1
ATOM 1703 O O . SER A 1 207 ? -10.098 -12.000 3.154 1.00 90.50 207 SER A O 1
ATOM 1705 N N . TYR A 1 208 ? -10.368 -9.766 3.264 1.00 91.75 208 TYR A N 1
ATOM 1706 C CA . TYR A 1 208 ? -11.505 -9.787 4.167 1.00 91.75 208 TYR A CA 1
ATOM 1707 C C . TYR A 1 208 ? -12.579 -8.811 3.703 1.00 91.75 208 TYR A C 1
ATOM 1709 O O . TYR A 1 208 ? -12.253 -7.773 3.129 1.00 91.75 208 TYR A O 1
ATOM 1717 N N . GLU A 1 209 ? -13.833 -9.134 3.992 1.00 92.25 209 GLU A N 1
ATOM 1718 C CA . GLU A 1 209 ? -14.996 -8.271 3.801 1.00 92.25 209 GLU A CA 1
ATOM 1719 C C . GLU A 1 209 ? -15.587 -7.890 5.159 1.00 92.25 209 GLU A C 1
ATOM 1721 O O . GLU A 1 209 ? -15.659 -8.719 6.069 1.00 92.25 209 GLU A O 1
ATOM 1726 N N . PHE A 1 210 ? -16.001 -6.633 5.297 1.00 93.12 210 PHE A N 1
ATOM 1727 C CA . PHE A 1 210 ? -16.706 -6.119 6.464 1.00 93.12 210 PHE A CA 1
ATOM 1728 C C . PHE A 1 210 ? -18.207 -6.104 6.163 1.00 93.12 210 PHE A C 1
ATOM 1730 O O . PHE A 1 210 ? -18.680 -5.264 5.399 1.00 93.12 210 PHE A O 1
ATOM 1737 N N . LYS A 1 211 ? -18.955 -7.010 6.792 1.00 90.75 211 LYS A N 1
ATOM 1738 C CA . LYS A 1 211 ? -20.420 -7.057 6.730 1.00 90.75 211 LYS A CA 1
ATOM 1739 C C . LYS A 1 211 ? -21.013 -6.269 7.882 1.00 90.75 211 LYS A C 1
ATOM 1741 O O . LYS A 1 211 ? -20.536 -6.401 9.009 1.00 90.75 211 LYS A O 1
ATOM 1746 N N . ARG A 1 212 ? -22.037 -5.451 7.637 1.00 86.69 212 ARG A N 1
ATOM 1747 C CA . ARG A 1 212 ? -22.674 -4.693 8.722 1.00 86.69 212 ARG A CA 1
ATOM 1748 C C . ARG A 1 212 ? -23.450 -5.645 9.624 1.00 86.69 212 ARG A C 1
ATOM 1750 O O . ARG A 1 212 ? -24.13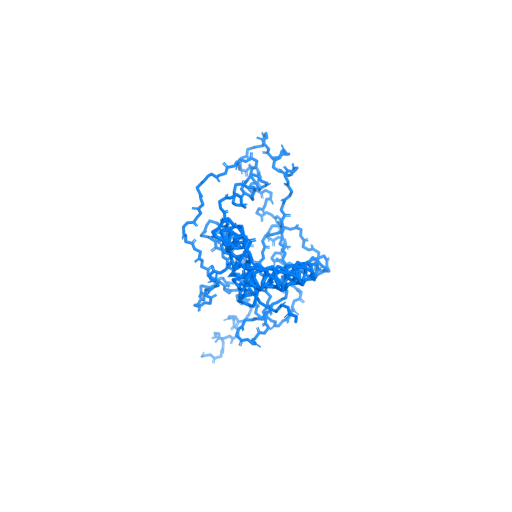1 -6.553 9.154 1.00 86.69 212 ARG A O 1
ATOM 1757 N N . ASN A 1 213 ? -23.400 -5.403 10.931 1.00 81.31 213 ASN A N 1
ATOM 1758 C CA . ASN A 1 213 ? -24.152 -6.212 11.893 1.00 81.31 213 ASN A CA 1
ATOM 1759 C C . ASN A 1 213 ? -25.675 -6.148 11.655 1.00 81.31 213 ASN A C 1
ATOM 1761 O O . ASN A 1 213 ? -26.376 -7.117 11.927 1.00 81.31 213 ASN A O 1
ATOM 1765 N N . GLU A 1 214 ? -26.183 -5.040 11.113 1.00 68.38 214 GLU A N 1
ATOM 1766 C CA . GLU A 1 214 ? -27.606 -4.844 10.798 1.00 68.38 214 GLU A CA 1
ATOM 1767 C C . GLU A 1 214 ? -28.071 -5.668 9.584 1.00 68.38 214 GLU A C 1
ATOM 1769 O O . GLU A 1 214 ? -29.171 -6.218 9.598 1.00 68.38 214 GLU A O 1
ATOM 1774 N N . GLU A 1 215 ? -27.217 -5.843 8.571 1.00 58.03 215 GLU A N 1
ATOM 1775 C CA . GLU A 1 215 ? -27.508 -6.671 7.386 1.00 58.03 215 GLU A CA 1
ATOM 1776 C C . GLU A 1 215 ? -27.669 -8.154 7.769 1.00 58.03 215 GLU A C 1
ATOM 1778 O O . GLU A 1 215 ? -28.531 -8.855 7.239 1.00 58.03 215 GLU A O 1
ATOM 1783 N N . LEU A 1 216 ? -26.924 -8.605 8.784 1.00 54.16 216 LEU A N 1
ATOM 1784 C CA . LEU A 1 216 ? -27.009 -9.962 9.335 1.00 54.16 216 LEU A CA 1
ATOM 1785 C C . LEU A 1 216 ? -28.299 -10.224 10.129 1.00 54.16 216 LEU A C 1
ATOM 1787 O O . LEU A 1 216 ? -28.709 -11.379 10.264 1.00 54.16 216 LEU A O 1
ATOM 1791 N N . ILE A 1 217 ? -28.937 -9.183 10.677 1.00 48.88 217 ILE A N 1
ATOM 1792 C CA . ILE A 1 217 ? -30.220 -9.314 11.384 1.00 48.88 217 ILE A CA 1
ATOM 1793 C C . ILE A 1 217 ? -31.351 -9.524 10.369 1.00 48.88 217 ILE A C 1
ATOM 1795 O O . ILE A 1 217 ? -32.208 -10.376 10.597 1.00 48.88 217 ILE A O 1
ATOM 1799 N N . CYS A 1 218 ? -31.312 -8.829 9.228 1.00 47.72 218 CYS A N 1
ATOM 1800 C CA . CYS A 1 218 ? -32.280 -9.002 8.140 1.00 47.72 218 CYS 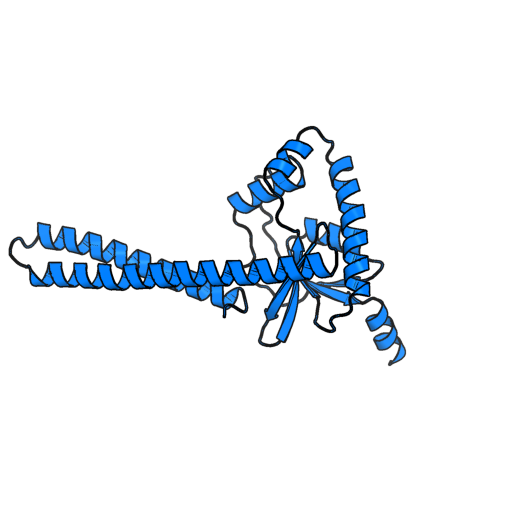A CA 1
ATOM 1801 C C . CYS A 1 218 ? -32.129 -10.339 7.392 1.00 47.72 218 CYS A C 1
ATOM 1803 O O . CYS A 1 218 ? -33.134 -10.952 7.036 1.00 47.72 218 CYS A O 1
ATOM 1805 N N . GLU A 1 219 ? -30.907 -10.842 7.186 1.00 48.38 219 GLU A N 1
ATOM 1806 C CA . GLU A 1 219 ? -30.709 -12.174 6.585 1.00 48.38 219 GLU A CA 1
ATOM 1807 C C . GLU A 1 219 ? -31.200 -13.309 7.496 1.00 48.38 219 GLU A C 1
ATOM 1809 O O . GLU A 1 219 ? -31.711 -14.316 7.010 1.00 48.38 219 GLU A O 1
ATOM 1814 N N . LYS A 1 220 ? -31.097 -13.152 8.822 1.00 48.06 220 LYS A N 1
ATOM 1815 C CA . LYS A 1 220 ? -31.583 -14.155 9.784 1.00 48.06 220 LYS A CA 1
ATOM 1816 C C . LYS A 1 220 ? -33.086 -14.103 10.041 1.00 48.06 220 LYS A C 1
ATOM 1818 O O . LYS A 1 220 ? -33.638 -15.116 10.447 1.00 48.06 220 LYS A O 1
ATOM 1823 N N . SER A 1 221 ? -33.742 -12.961 9.838 1.00 46.84 221 SER A N 1
ATOM 1824 C CA . SER A 1 221 ? -35.201 -12.831 9.967 1.00 46.84 221 SER A CA 1
ATOM 1825 C C . SER A 1 221 ? -35.968 -13.217 8.696 1.00 46.84 221 SER A C 1
ATOM 1827 O O . SER A 1 221 ? -37.194 -13.285 8.728 1.00 46.84 221 SER A O 1
ATOM 1829 N N . SER A 1 222 ? -35.252 -13.475 7.597 1.00 47.78 222 SER A N 1
ATOM 1830 C CA . SER A 1 222 ? -35.807 -13.888 6.301 1.00 47.78 222 SER A CA 1
ATOM 1831 C C . SER A 1 222 ? -35.697 -15.404 6.039 1.00 47.78 222 SER A C 1
ATOM 1833 O O . SER A 1 222 ? -35.966 -15.840 4.920 1.00 47.78 222 SER A O 1
ATOM 1835 N N . CYS A 1 223 ? -35.305 -16.188 7.053 1.00 42.78 223 CYS A N 1
ATOM 1836 C CA . CYS A 1 223 ? -35.247 -17.655 7.051 1.00 42.78 223 CYS A CA 1
ATOM 1837 C C . CYS A 1 223 ? -36.260 -18.240 8.039 1.00 42.78 223 CYS A C 1
ATOM 1839 O O . CYS A 1 223 ? -36.313 -17.739 9.185 1.00 42.78 223 CYS A O 1
#

Organism: Bacillus anthracis (NCBI:txid1392)